Protein AF-A0A7V6U9U9-F1 (afdb_monomer_lite)

Secondary structure (DSSP, 8-state):
--HHIIIIIHHHHHHHHSSS------GGGGG-TTS-GGG-SEEEESS-SS--HHHHHHHHHHHHTT-EEEEESSTT-B-SSSB-HHHHHHHHSS-EEE-SS---EEEEE-SBTTB-SSS-EEEEESS--SS-EEE-GGG-SEEEEEETTT--EEEEEEE-TTSSSEEEEESSSPPPHHHHHHHHHHTTPPPS-SSSS-EEE-SSEEEEEESS-EEEEEE-SS-EEEEETTT--EEEEBTTEEEEEE-TTEEEEEEEE--

Sequence (259 aa):
MKLLESIVISQIEELNRMGLPWDCYVSTDITYEEMPHDQYKLYIFLNLFKPDEKMLNKISELKAHGKSMLFVYAPGIITNTGFSIEAMNELTGIKLEELEEMGETHLIVKQGEYNRSGKDLCFGMHQILTPMFSAEEEDCSVVVGRYKKSGKAGLVVKERKNKNGFDAWSAVGSIPGAVLKELARKAGAFVYSETDEPIYANRSMIGYFSHTGGKRVLKVPYEGKLMELYTKKEYLIENGRVNLEFKPDEMKLFVIIGG

pLDDT: mean 94.09, std 6.45, range [55.41, 98.88]

Radius of gyration: 19.43 Å; chains: 1; bounding box: 45×39×56 Å

Structure (mmCIF, N/CA/C/O backbone):
data_AF-A0A7V6U9U9-F1
#
_entry.id   AF-A0A7V6U9U9-F1
#
loop_
_atom_site.group_PDB
_atom_site.id
_atom_site.type_symbol
_atom_site.label_atom_id
_atom_site.label_alt_id
_atom_site.label_comp_id
_atom_site.label_asym_id
_atom_site.label_entity_id
_atom_site.label_seq_id
_atom_site.pdbx_PDB_ins_code
_atom_site.Cartn_x
_atom_site.Cartn_y
_atom_site.Cartn_z
_atom_site.occupancy
_atom_site.B_iso_or_equiv
_atom_site.auth_seq_id
_atom_site.auth_comp_id
_atom_site.auth_asym_id
_atom_site.auth_atom_id
_atom_site.pdbx_PDB_model_num
ATOM 1 N N . MET A 1 1 ? -9.241 20.280 3.573 1.00 55.41 1 MET A N 1
ATOM 2 C CA . MET A 1 1 ? -9.424 18.983 2.900 1.00 55.41 1 MET A CA 1
ATOM 3 C C . MET A 1 1 ? -10.427 18.174 3.701 1.00 55.41 1 MET A C 1
ATOM 5 O O . MET A 1 1 ? -10.220 18.021 4.901 1.00 55.41 1 MET A O 1
ATOM 9 N N . LYS A 1 2 ? -11.536 17.750 3.084 1.00 76.25 2 LYS A N 1
ATOM 10 C CA . LYS A 1 2 ? -12.571 16.924 3.745 1.00 76.25 2 LYS A CA 1
ATOM 11 C C . LYS A 1 2 ? -12.060 15.482 3.926 1.00 76.25 2 LYS A C 1
ATOM 13 O O . LYS A 1 2 ? -11.165 15.063 3.202 1.00 76.25 2 LYS A O 1
ATOM 18 N N . LEU A 1 3 ? -12.635 14.701 4.847 1.00 77.19 3 LEU A N 1
ATOM 19 C CA . LEU A 1 3 ? -12.195 13.320 5.132 1.00 77.19 3 LEU A CA 1
ATOM 20 C C . LEU A 1 3 ? -12.108 12.441 3.870 1.00 77.19 3 LEU A C 1
ATOM 22 O O . LEU A 1 3 ? -11.060 11.863 3.602 1.00 77.19 3 LEU A O 1
ATOM 26 N N . LEU A 1 4 ? -13.175 12.404 3.062 1.00 80.25 4 LEU A N 1
ATOM 27 C CA . LEU A 1 4 ? -13.219 11.628 1.813 1.00 80.25 4 LEU A CA 1
ATOM 28 C C . LEU A 1 4 ? -12.127 12.050 0.817 1.00 80.25 4 LEU A C 1
ATOM 30 O O . LEU A 1 4 ? -11.519 11.211 0.160 1.00 80.25 4 LEU A O 1
ATOM 34 N N . GLU A 1 5 ? -11.871 13.353 0.724 1.00 80.12 5 GLU A N 1
ATOM 35 C CA . GLU A 1 5 ? -10.835 13.911 -0.144 1.00 80.12 5 GLU A CA 1
ATOM 36 C C . GLU A 1 5 ? -9.449 13.409 0.284 1.00 80.12 5 GLU A C 1
ATOM 38 O O . GLU A 1 5 ? -8.680 12.962 -0.556 1.00 80.12 5 GLU A O 1
ATOM 43 N N . SER A 1 6 ? -9.175 13.358 1.590 1.00 77.00 6 SER A N 1
ATOM 44 C CA . SER A 1 6 ? -7.891 12.886 2.118 1.00 77.00 6 SER A CA 1
ATOM 45 C C . SER A 1 6 ? -7.679 11.379 1.970 1.00 77.00 6 SER A C 1
ATOM 47 O O . SER A 1 6 ? -6.593 10.938 1.597 1.00 77.00 6 SER A O 1
ATOM 49 N N . ILE A 1 7 ? -8.680 10.568 2.322 1.00 82.44 7 ILE A N 1
ATOM 50 C CA . ILE A 1 7 ? -8.497 9.109 2.410 1.00 82.44 7 ILE A CA 1
ATOM 51 C C . ILE A 1 7 ? -8.745 8.400 1.080 1.00 82.44 7 ILE A C 1
ATOM 53 O O . ILE A 1 7 ? -8.180 7.335 0.874 1.00 82.44 7 ILE A O 1
ATOM 57 N N . VAL A 1 8 ? -9.550 8.977 0.176 1.00 84.75 8 VAL A N 1
ATOM 58 C CA . VAL A 1 8 ? -9.825 8.393 -1.148 1.00 84.75 8 VAL A CA 1
ATOM 59 C C . VAL A 1 8 ? -9.130 9.173 -2.257 1.00 84.75 8 VAL A C 1
ATOM 61 O O . VAL A 1 8 ? -8.329 8.597 -2.981 1.00 84.75 8 VAL A O 1
ATOM 64 N N . ILE A 1 9 ? -9.401 10.475 -2.402 1.00 86.62 9 ILE A N 1
ATOM 65 C CA . ILE A 1 9 ? -8.962 11.231 -3.592 1.00 86.62 9 ILE A CA 1
ATOM 66 C C . ILE A 1 9 ? -7.443 11.424 -3.595 1.00 86.62 9 ILE A C 1
ATOM 68 O O . ILE A 1 9 ? -6.770 11.028 -4.542 1.00 86.62 9 ILE A O 1
ATOM 72 N N . SER A 1 10 ? -6.885 11.981 -2.522 1.00 89.19 10 SER A N 1
ATOM 73 C CA . SER A 1 10 ? -5.441 12.204 -2.395 1.00 89.19 10 SER A CA 1
ATOM 74 C C . SER A 1 10 ? -4.646 10.896 -2.312 1.00 89.19 10 SER A C 1
ATOM 76 O O . SER A 1 10 ? -3.480 10.857 -2.695 1.00 89.19 10 SER A O 1
ATOM 78 N N . GLN A 1 11 ? -5.286 9.800 -1.895 1.00 94.44 11 GLN A N 1
ATOM 79 C CA . GLN A 1 11 ? -4.654 8.485 -1.828 1.00 94.44 11 GLN A CA 1
ATOM 80 C C . GLN A 1 11 ? -4.321 7.903 -3.208 1.00 94.44 11 GLN A C 1
ATOM 82 O O . GLN A 1 11 ? -3.362 7.138 -3.319 1.00 94.44 11 GLN A O 1
ATOM 87 N N . ILE A 1 12 ? -5.067 8.279 -4.254 1.00 93.56 12 ILE A N 1
ATOM 88 C CA . ILE A 1 12 ? -4.839 7.812 -5.632 1.00 93.56 12 ILE A CA 1
ATOM 89 C C . ILE A 1 12 ? -3.440 8.198 -6.123 1.00 93.56 12 ILE A C 1
ATOM 91 O O . ILE A 1 12 ? -2.779 7.389 -6.770 1.00 93.56 12 ILE A O 1
ATOM 95 N N . GLU A 1 13 ? -2.959 9.398 -5.790 1.00 93.31 13 GLU A N 1
ATOM 96 C CA . GLU A 1 13 ? -1.619 9.842 -6.195 1.00 93.31 13 GLU A CA 1
ATOM 97 C C . GLU A 1 13 ? -0.528 8.937 -5.607 1.00 93.31 13 GLU A C 1
ATOM 99 O O . GLU A 1 13 ? 0.380 8.496 -6.312 1.00 93.31 13 GLU A O 1
ATOM 104 N N . GLU A 1 14 ? -0.652 8.584 -4.328 1.00 95.62 14 GLU A N 1
ATOM 105 C CA . GLU A 1 14 ? 0.305 7.706 -3.650 1.00 95.62 14 GLU A CA 1
ATOM 106 C C . GLU A 1 14 ? 0.224 6.256 -4.156 1.00 95.62 14 GLU A C 1
ATOM 108 O O . GLU A 1 14 ? 1.252 5.591 -4.303 1.00 95.62 14 GLU A O 1
ATOM 113 N N . LEU A 1 15 ? -0.978 5.776 -4.500 1.00 95.94 15 LEU A N 1
ATOM 114 C CA . LEU A 1 15 ? -1.174 4.474 -5.151 1.00 95.94 15 LEU A CA 1
ATOM 115 C C . LEU A 1 15 ? -0.541 4.432 -6.551 1.00 95.94 15 LEU A C 1
ATOM 117 O O . LEU A 1 15 ? 0.038 3.422 -6.940 1.00 95.94 15 LEU A O 1
ATOM 121 N N . ASN A 1 16 ? -0.571 5.531 -7.303 1.00 95.00 16 ASN A N 1
ATOM 122 C CA . ASN A 1 16 ? 0.104 5.599 -8.601 1.00 95.00 16 ASN A CA 1
ATOM 123 C C . ASN A 1 16 ? 1.635 5.600 -8.471 1.00 95.00 16 ASN A C 1
ATOM 125 O O . ASN A 1 16 ? 2.329 5.173 -9.392 1.00 95.00 16 ASN A O 1
ATOM 129 N N . ARG A 1 17 ? 2.168 6.044 -7.327 1.00 94.31 17 ARG A N 1
ATOM 130 C CA . ARG A 1 17 ? 3.608 6.206 -7.067 1.00 94.31 17 ARG A CA 1
ATOM 131 C C . ARG A 1 17 ? 4.247 5.083 -6.254 1.00 94.31 17 ARG A C 1
ATOM 133 O O . ARG A 1 17 ? 5.456 5.115 -6.034 1.00 94.31 17 ARG A O 1
ATOM 140 N N . MET A 1 18 ? 3.493 4.073 -5.821 1.00 95.81 18 MET A N 1
ATOM 141 C CA . MET A 1 18 ? 4.065 2.955 -5.054 1.00 95.81 18 MET A CA 1
ATOM 142 C C . MET A 1 18 ? 4.915 1.988 -5.898 1.00 95.81 18 MET A C 1
ATOM 144 O O . MET A 1 18 ? 5.525 1.077 -5.346 1.00 95.81 18 MET A O 1
ATOM 148 N N . GLY A 1 19 ? 5.018 2.177 -7.218 1.00 95.56 19 GLY A N 1
ATOM 149 C CA . GLY A 1 19 ? 5.930 1.392 -8.061 1.00 95.56 19 GLY A CA 1
ATOM 150 C C . GLY A 1 19 ? 5.421 -0.010 -8.428 1.00 95.56 19 GLY A C 1
ATOM 151 O O . GLY A 1 19 ? 6.209 -0.857 -8.860 1.00 95.56 19 GLY A O 1
ATOM 152 N N . LEU A 1 20 ? 4.122 -0.272 -8.258 1.00 95.31 20 LEU A N 1
ATOM 153 C CA . LEU A 1 20 ? 3.437 -1.510 -8.644 1.00 95.31 20 LEU A CA 1
ATOM 154 C C . LEU A 1 20 ? 2.018 -1.191 -9.157 1.00 95.31 20 LEU A C 1
ATOM 156 O O . LEU A 1 20 ? 1.451 -0.176 -8.749 1.00 95.31 20 LEU A O 1
ATOM 160 N N . PRO A 1 21 ? 1.432 -2.039 -10.021 1.00 94.38 21 PRO A N 1
ATOM 161 C CA . PRO A 1 21 ? 0.055 -1.868 -10.473 1.00 94.38 21 PRO A CA 1
ATOM 162 C C . PRO A 1 21 ? -0.952 -2.153 -9.352 1.00 94.38 21 PRO A C 1
ATOM 164 O O . PRO A 1 21 ? -0.688 -2.940 -8.440 1.00 94.38 21 PRO A O 1
ATOM 167 N N . TRP A 1 22 ? -2.121 -1.531 -9.454 1.00 95.44 22 TRP A N 1
ATOM 168 C CA . TRP A 1 22 ? -3.258 -1.717 -8.559 1.00 95.44 22 TRP A CA 1
ATOM 169 C C . TRP A 1 22 ? -4.561 -1.571 -9.345 1.00 95.44 22 TRP A C 1
ATOM 171 O O . TRP A 1 22 ? -4.589 -0.904 -10.379 1.00 95.44 22 TRP A O 1
ATOM 181 N N . ASP A 1 23 ? -5.629 -2.165 -8.819 1.00 95.19 23 ASP A N 1
ATOM 182 C CA . ASP A 1 23 ? -6.979 -2.052 -9.362 1.00 95.19 23 ASP A CA 1
ATOM 183 C C . ASP A 1 23 ? -7.904 -1.395 -8.336 1.00 95.19 23 ASP A C 1
ATOM 185 O O . ASP A 1 23 ? -7.718 -1.535 -7.123 1.00 95.19 23 ASP A O 1
ATOM 189 N N . CYS A 1 24 ? -8.913 -0.680 -8.829 1.00 94.50 24 CYS A N 1
ATOM 190 C CA . CYS A 1 24 ? -9.915 -0.014 -8.007 1.00 94.50 24 CYS A CA 1
ATOM 191 C C . CYS A 1 24 ? -11.259 -0.725 -8.150 1.00 94.50 24 CYS A C 1
ATOM 193 O O . CYS A 1 24 ? -11.767 -0.862 -9.262 1.00 94.50 24 CYS A O 1
ATOM 195 N N . TYR A 1 25 ? -11.844 -1.109 -7.021 1.00 94.69 25 TYR A N 1
ATOM 196 C CA . TYR A 1 25 ? -13.162 -1.728 -6.938 1.00 94.69 25 TYR A CA 1
ATOM 197 C C . TYR A 1 25 ? -14.027 -0.963 -5.945 1.00 94.69 25 TYR A C 1
ATOM 199 O O . TYR A 1 25 ? -13.508 -0.373 -4.990 1.00 94.69 25 TYR A O 1
ATOM 207 N N . VAL A 1 26 ? -15.347 -0.998 -6.130 1.00 92.88 26 VAL A N 1
ATOM 208 C CA . VAL A 1 26 ? -16.239 -0.586 -5.042 1.00 92.88 26 VAL A CA 1
ATOM 209 C C . VAL A 1 26 ? -16.265 -1.689 -3.987 1.00 92.88 26 VAL A C 1
ATOM 211 O O . VAL A 1 26 ? -16.085 -2.865 -4.295 1.00 92.88 26 VAL A O 1
ATOM 214 N N . SER A 1 27 ? -16.475 -1.337 -2.717 1.00 91.19 27 SER A N 1
ATOM 215 C CA . SER A 1 27 ? -16.307 -2.294 -1.614 1.00 91.19 27 SER A CA 1
ATOM 216 C C . SER A 1 27 ? -17.196 -3.536 -1.726 1.00 91.19 27 SER A C 1
ATOM 218 O O . SER A 1 27 ? -16.802 -4.597 -1.258 1.00 91.19 27 SER A O 1
ATOM 220 N N . THR A 1 28 ? -18.372 -3.427 -2.354 1.00 93.38 28 THR A N 1
ATOM 221 C CA . THR A 1 28 ? -19.297 -4.553 -2.564 1.00 93.38 28 THR A CA 1
ATOM 222 C C . THR A 1 28 ? -18.769 -5.588 -3.553 1.00 93.38 28 THR A C 1
ATOM 224 O O . THR A 1 28 ? -19.117 -6.762 -3.425 1.00 93.38 28 THR A O 1
ATOM 227 N N . ASP A 1 29 ? -17.900 -5.194 -4.491 1.00 95.75 29 ASP A N 1
ATOM 228 C CA . ASP A 1 29 ? -17.372 -6.097 -5.523 1.00 95.75 29 ASP A CA 1
ATOM 229 C C . ASP A 1 29 ? -16.530 -7.224 -4.925 1.00 95.75 29 ASP A C 1
ATOM 231 O O . ASP A 1 29 ? -16.435 -8.296 -5.516 1.00 95.75 29 ASP A O 1
ATOM 235 N N . ILE A 1 30 ? -15.985 -7.023 -3.717 1.00 96.38 30 ILE A N 1
ATOM 236 C CA . ILE A 1 30 ? -15.233 -8.058 -3.001 1.00 96.38 30 ILE A CA 1
ATOM 237 C C . ILE A 1 30 ? -16.056 -9.329 -2.782 1.00 96.38 30 ILE A C 1
ATOM 239 O O . ILE A 1 30 ? -15.479 -10.389 -2.584 1.00 96.38 30 ILE A O 1
ATOM 243 N N . THR A 1 31 ? -17.387 -9.222 -2.788 1.00 96.75 31 THR A N 1
ATOM 244 C CA . THR A 1 31 ? -18.303 -10.340 -2.535 1.00 96.75 31 THR A CA 1
ATOM 245 C C . THR A 1 31 ? -18.682 -11.125 -3.789 1.00 96.75 31 THR A C 1
ATOM 247 O O . THR A 1 31 ? -19.312 -12.172 -3.656 1.00 96.75 31 THR A O 1
ATOM 250 N N . TYR A 1 32 ? -18.313 -10.655 -4.985 1.00 95.25 32 TYR A N 1
ATOM 251 C CA . TYR A 1 32 ? -18.603 -11.359 -6.232 1.00 95.25 32 TYR A CA 1
ATOM 252 C C . TYR A 1 32 ? -17.600 -12.483 -6.478 1.00 95.25 32 TYR A C 1
ATOM 254 O O . TYR A 1 32 ? -16.390 -12.284 -6.383 1.00 95.25 32 TYR A O 1
ATOM 262 N N . GLU A 1 33 ? -18.104 -13.666 -6.827 1.00 91.00 33 GLU A N 1
ATOM 263 C CA . GLU A 1 33 ? -17.276 -14.852 -7.075 1.00 91.00 33 GLU A CA 1
ATOM 264 C C . GLU A 1 33 ? -16.370 -14.679 -8.304 1.00 91.00 33 GLU A C 1
ATOM 266 O O . GLU A 1 33 ? -15.292 -15.265 -8.372 1.00 91.00 33 GLU A O 1
ATOM 271 N N . GLU A 1 34 ? -16.775 -13.837 -9.257 1.00 93.56 34 GLU A N 1
ATOM 272 C CA . GLU A 1 34 ? -16.027 -13.525 -10.473 1.00 93.56 34 GLU A CA 1
ATOM 273 C C . GLU A 1 34 ? -14.853 -12.564 -10.241 1.00 93.56 34 GLU A C 1
ATOM 275 O O . GLU A 1 34 ? -14.014 -12.396 -11.134 1.00 93.56 34 GLU A O 1
ATOM 280 N N . MET A 1 35 ? -14.764 -11.919 -9.069 1.00 95.56 35 MET A N 1
ATOM 281 C CA . MET A 1 35 ? -13.605 -11.095 -8.739 1.00 95.56 35 MET A CA 1
ATOM 282 C C . MET A 1 35 ? -12.354 -11.991 -8.688 1.00 95.56 35 MET A C 1
ATOM 284 O O . MET A 1 35 ? -12.353 -13.008 -7.989 1.00 95.56 35 MET A O 1
ATOM 288 N N . PRO A 1 36 ? -11.249 -11.637 -9.374 1.00 95.19 36 PRO A N 1
ATOM 289 C CA . PRO A 1 36 ? -10.075 -12.501 -9.472 1.00 95.19 36 PRO A CA 1
ATOM 290 C C . PRO A 1 36 ? -9.214 -12.447 -8.195 1.00 95.19 36 PRO A C 1
ATOM 292 O O . PRO A 1 36 ? -8.055 -12.034 -8.219 1.00 95.19 36 PRO A O 1
ATOM 295 N N . HIS A 1 37 ? -9.768 -12.882 -7.060 1.00 95.62 37 HIS A N 1
ATOM 296 C CA . HIS A 1 37 ? -9.160 -12.806 -5.726 1.00 95.62 37 HIS A CA 1
ATOM 297 C C . HIS A 1 37 ? -7.746 -13.389 -5.638 1.00 95.62 37 HIS A C 1
ATOM 299 O O . HIS A 1 37 ? -6.927 -12.927 -4.835 1.00 95.62 37 HIS A O 1
ATOM 305 N N . ASP A 1 38 ? -7.446 -14.392 -6.461 1.00 94.38 38 ASP A N 1
ATOM 306 C CA . ASP A 1 38 ? -6.143 -15.050 -6.510 1.00 94.38 38 ASP A CA 1
ATOM 307 C C . ASP A 1 38 ? -5.024 -14.148 -7.034 1.00 94.38 38 ASP A C 1
ATOM 309 O O . ASP A 1 38 ? -3.874 -14.313 -6.623 1.00 94.38 38 ASP A O 1
ATOM 313 N N . GLN A 1 39 ? -5.353 -13.142 -7.849 1.00 93.81 39 GLN A N 1
ATOM 314 C CA . GLN A 1 39 ? -4.381 -12.184 -8.381 1.00 93.81 39 GLN A CA 1
ATOM 315 C C . GLN A 1 39 ? -3.944 -11.151 -7.334 1.00 93.81 39 GLN A C 1
ATOM 317 O O . GLN A 1 39 ? -2.827 -10.633 -7.396 1.00 93.81 39 GLN A O 1
ATOM 322 N N . TYR A 1 40 ? -4.788 -10.882 -6.334 1.00 96.62 40 TYR A N 1
ATOM 323 C CA . TYR A 1 40 ? -4.517 -9.884 -5.305 1.00 96.62 40 TYR A CA 1
ATOM 324 C C . TYR A 1 40 ? -3.809 -10.489 -4.098 1.00 96.62 40 TYR A C 1
ATOM 326 O O . TYR A 1 40 ? -4.130 -11.587 -3.637 1.00 96.62 40 TYR A O 1
ATOM 334 N N . LYS A 1 41 ? -2.842 -9.742 -3.561 1.00 97.12 41 LYS A N 1
ATOM 335 C CA . LYS A 1 41 ? -2.063 -10.124 -2.371 1.00 97.12 41 LYS A CA 1
ATOM 336 C C . LYS A 1 41 ? -2.284 -9.190 -1.182 1.00 97.12 41 LYS A C 1
ATOM 338 O O . LYS A 1 41 ? -2.203 -9.635 -0.040 1.00 97.12 41 LYS A O 1
ATOM 343 N N . LEU A 1 42 ? -2.598 -7.925 -1.458 1.00 98.38 42 LEU A N 1
ATOM 344 C CA . LEU A 1 42 ? -2.920 -6.894 -0.479 1.00 98.38 42 LEU A CA 1
ATOM 345 C C . LEU A 1 42 ? -4.244 -6.234 -0.869 1.00 98.38 42 LEU A C 1
ATOM 347 O O . LEU A 1 42 ? -4.382 -5.778 -2.001 1.00 98.38 42 LEU A O 1
ATOM 351 N N . TYR A 1 43 ? -5.180 -6.166 0.072 1.00 98.44 43 TYR A N 1
ATOM 352 C CA . TYR A 1 43 ? -6.434 -5.426 -0.060 1.00 98.44 43 TYR A CA 1
ATOM 353 C C . TYR A 1 43 ? -6.349 -4.151 0.780 1.00 98.44 43 TYR A C 1
ATOM 355 O O . TYR A 1 43 ? -5.947 -4.207 1.943 1.00 98.44 43 TYR A O 1
ATOM 363 N N . ILE A 1 44 ? -6.717 -3.007 0.198 1.00 98.38 44 ILE A N 1
ATOM 364 C CA . ILE A 1 44 ? -6.643 -1.696 0.851 1.00 98.38 44 ILE A CA 1
ATOM 365 C C . ILE A 1 44 ? -8.052 -1.111 0.967 1.00 98.38 44 ILE A C 1
ATOM 367 O O . ILE A 1 44 ? -8.699 -0.822 -0.035 1.00 98.38 44 ILE A O 1
ATOM 371 N N . PHE A 1 45 ? -8.518 -0.909 2.197 1.00 97.88 45 PHE A N 1
ATOM 372 C CA . PHE A 1 45 ? -9.847 -0.392 2.507 1.00 97.88 45 PHE A CA 1
ATOM 373 C C . PHE A 1 45 ? -9.753 1.055 2.988 1.00 97.88 45 PHE A C 1
ATOM 375 O O . PHE A 1 45 ? -9.458 1.314 4.155 1.00 97.88 45 PHE A O 1
ATOM 382 N N . LEU A 1 46 ? -10.012 1.999 2.082 1.00 94.94 46 LEU A N 1
ATOM 383 C CA . LEU A 1 46 ? -9.828 3.431 2.341 1.00 94.94 46 LEU A CA 1
ATOM 384 C C . LEU A 1 46 ? -10.915 4.046 3.229 1.00 94.94 46 LEU A C 1
ATOM 386 O O . LEU A 1 46 ? -10.645 4.996 3.957 1.00 94.94 46 LEU A O 1
ATOM 390 N N . ASN A 1 47 ? -12.146 3.535 3.156 1.00 92.06 47 ASN A N 1
ATOM 391 C CA . ASN A 1 47 ? -13.315 4.116 3.825 1.00 92.06 47 ASN A CA 1
ATOM 392 C C . ASN A 1 47 ? -14.415 3.079 4.136 1.00 92.06 47 ASN A C 1
ATOM 394 O O . ASN A 1 47 ? -15.605 3.368 4.003 1.00 92.06 47 ASN A O 1
ATOM 398 N N . LEU A 1 48 ? -14.039 1.862 4.548 1.00 96.44 48 LEU A N 1
ATOM 399 C CA . LEU A 1 48 ? -14.981 0.770 4.843 1.00 96.44 48 LEU A CA 1
ATOM 400 C C . LEU A 1 48 ? -15.707 0.978 6.189 1.00 96.44 48 LEU A C 1
ATOM 402 O O . LEU A 1 48 ? -15.561 0.181 7.105 1.00 96.44 48 LEU A O 1
ATOM 406 N N . PHE A 1 49 ? -16.464 2.065 6.351 1.00 96.44 49 PHE A N 1
ATOM 407 C CA . PHE A 1 49 ? -17.044 2.457 7.647 1.00 96.44 49 PHE A CA 1
ATOM 408 C C . PHE A 1 49 ? -18.229 1.595 8.097 1.00 96.44 49 PHE A C 1
ATOM 410 O O . PHE A 1 49 ? -18.412 1.398 9.295 1.00 96.44 49 PHE A O 1
ATOM 417 N N . LYS A 1 50 ? -19.031 1.093 7.150 1.00 97.31 50 LYS A N 1
ATOM 418 C CA . LYS A 1 50 ? -20.233 0.282 7.407 1.00 97.31 50 LYS A CA 1
ATOM 419 C C . LYS A 1 50 ? -20.279 -0.943 6.479 1.00 97.31 50 LYS A C 1
ATOM 421 O O . LYS A 1 50 ? -21.082 -0.960 5.545 1.00 97.31 50 LYS A O 1
ATOM 426 N N . PRO A 1 51 ? -19.384 -1.929 6.652 1.00 97.19 51 PRO A N 1
ATOM 427 C CA . PRO A 1 51 ? -19.505 -3.195 5.947 1.00 97.19 51 PRO A CA 1
ATOM 428 C C . PRO A 1 51 ? -20.781 -3.921 6.390 1.00 97.19 51 PRO A C 1
ATOM 430 O O . PRO A 1 51 ? -21.216 -3.815 7.535 1.00 97.19 51 PRO A O 1
ATOM 433 N N . ASP A 1 52 ? -21.375 -4.662 5.466 1.00 96.00 52 ASP A N 1
ATOM 434 C CA . ASP A 1 52 ? -22.449 -5.601 5.740 1.00 96.00 52 ASP A CA 1
ATOM 435 C C . ASP A 1 52 ? -21.867 -6.981 6.073 1.00 96.00 52 ASP A C 1
ATOM 437 O O . ASP A 1 52 ? -20.663 -7.229 5.968 1.00 96.00 52 ASP A O 1
ATOM 441 N N . GLU A 1 53 ? -22.739 -7.900 6.472 1.00 96.50 53 GLU A N 1
ATOM 442 C CA . GLU A 1 53 ? -22.349 -9.251 6.871 1.00 96.50 53 GLU A CA 1
ATOM 443 C C . GLU A 1 53 ? -21.625 -10.018 5.751 1.00 96.50 53 GLU A C 1
ATOM 445 O O . GLU A 1 53 ? -20.678 -10.759 6.014 1.00 96.50 53 GLU A O 1
ATOM 450 N N . LYS A 1 54 ? -22.009 -9.804 4.484 1.00 97.62 54 LYS A N 1
ATOM 451 C CA . LYS A 1 54 ? -21.364 -10.460 3.338 1.00 97.62 54 LYS A CA 1
ATOM 452 C C . LYS A 1 54 ? -19.924 -9.988 3.169 1.00 97.62 54 LYS A C 1
ATOM 454 O O . LYS A 1 54 ? -19.032 -10.819 3.000 1.00 97.62 54 LYS A O 1
ATOM 459 N N . MET A 1 55 ? -19.685 -8.680 3.257 1.00 97.88 55 MET A N 1
ATOM 460 C CA . MET A 1 55 ? -18.337 -8.114 3.216 1.00 97.88 55 MET A CA 1
ATOM 461 C C . MET A 1 55 ? -17.489 -8.607 4.393 1.00 97.88 55 MET A C 1
ATOM 463 O O . MET A 1 55 ? -16.348 -9.015 4.182 1.00 97.88 55 MET A O 1
ATOM 467 N N . LEU A 1 56 ? -18.037 -8.629 5.613 1.00 97.94 56 LEU A N 1
ATOM 468 C CA . LEU A 1 56 ? -17.329 -9.131 6.798 1.00 97.94 56 LEU A CA 1
ATOM 469 C C . LEU A 1 56 ? -16.910 -10.601 6.631 1.00 97.94 56 LEU A C 1
ATOM 471 O O . LEU A 1 56 ? -15.740 -10.942 6.832 1.00 97.94 56 LEU A O 1
ATOM 475 N N . ASN A 1 57 ? -17.837 -11.456 6.188 1.00 97.94 57 ASN A N 1
ATOM 476 C CA . ASN A 1 57 ? -17.573 -12.873 5.939 1.00 97.94 57 ASN A CA 1
ATOM 477 C C . ASN A 1 57 ? -16.501 -13.068 4.863 1.00 97.94 57 ASN A C 1
ATOM 479 O O . ASN A 1 57 ? -15.566 -13.848 5.052 1.00 97.94 57 ASN A O 1
ATOM 483 N N . LYS A 1 58 ? -16.581 -12.309 3.766 1.00 98.12 58 LYS A N 1
ATOM 484 C CA . LYS A 1 58 ? -15.611 -12.412 2.676 1.00 98.12 58 LYS A CA 1
ATOM 485 C C . LYS A 1 58 ? -14.220 -11.922 3.069 1.00 98.12 58 LYS A C 1
ATOM 487 O O . LYS A 1 58 ? -13.223 -12.546 2.715 1.00 98.12 58 LYS A O 1
ATOM 492 N N . ILE A 1 59 ? -14.124 -10.849 3.853 1.00 97.81 59 ILE A N 1
ATOM 493 C CA . ILE A 1 59 ? -12.844 -10.389 4.410 1.00 97.81 59 ILE A CA 1
ATOM 494 C C . ILE A 1 59 ? -12.251 -11.473 5.317 1.00 97.81 59 ILE A C 1
ATOM 496 O O . ILE A 1 59 ? -11.068 -11.785 5.190 1.00 97.81 59 ILE A O 1
ATOM 500 N N . SER A 1 60 ? -13.058 -12.091 6.184 1.00 97.00 60 SER A N 1
ATOM 501 C CA . SER A 1 60 ? -12.618 -13.197 7.046 1.00 97.00 60 SER A CA 1
ATOM 502 C C . SER A 1 60 ? -12.086 -14.393 6.240 1.00 97.00 60 SER A C 1
ATOM 504 O O . SER A 1 60 ? -11.005 -14.911 6.540 1.00 97.00 60 SER A O 1
ATOM 506 N N . GLU A 1 61 ? -12.783 -14.776 5.167 1.00 96.62 61 GLU A N 1
ATOM 507 C CA . GLU A 1 61 ? -12.357 -15.815 4.220 1.00 96.62 61 GLU A CA 1
ATOM 508 C C . GLU A 1 61 ? -11.010 -15.466 3.565 1.00 96.62 61 GLU A C 1
ATOM 510 O O . GLU A 1 61 ? -10.066 -16.255 3.608 1.00 96.62 61 GLU A O 1
ATOM 515 N N . LEU A 1 62 ? -10.862 -14.251 3.029 1.00 96.88 62 LEU A N 1
ATOM 516 C CA . LEU A 1 62 ? -9.617 -13.803 2.398 1.00 96.88 62 LEU A CA 1
ATOM 517 C C . LEU A 1 62 ? -8.447 -13.776 3.392 1.00 96.88 62 LEU A C 1
ATOM 519 O O . LEU A 1 62 ? -7.340 -14.211 3.058 1.00 96.88 62 LEU A O 1
ATOM 523 N N . LYS A 1 63 ? -8.681 -13.336 4.637 1.00 96.94 63 LYS A N 1
ATOM 524 C CA . LYS A 1 63 ? -7.683 -13.434 5.715 1.00 96.94 63 LYS A CA 1
ATOM 525 C C . LYS A 1 63 ? -7.316 -14.894 5.999 1.00 96.94 63 LYS A C 1
ATOM 527 O O . LYS A 1 63 ? -6.148 -15.188 6.245 1.00 96.94 63 LYS A O 1
ATOM 532 N N . ALA A 1 64 ? -8.284 -15.815 5.972 1.00 95.06 64 ALA A N 1
ATOM 533 C CA . ALA A 1 64 ? -8.050 -17.252 6.139 1.00 95.06 64 ALA A CA 1
ATOM 534 C C . ALA A 1 64 ? -7.211 -17.855 5.001 1.00 95.06 64 ALA A C 1
ATOM 536 O O . ALA A 1 64 ? -6.327 -18.661 5.279 1.00 95.06 64 ALA A O 1
ATOM 537 N N . HIS A 1 65 ? -7.395 -17.385 3.765 1.00 94.62 65 HIS A N 1
ATOM 538 C CA . HIS A 1 65 ? -6.558 -17.722 2.604 1.00 94.62 65 HIS A CA 1
ATOM 539 C C . HIS A 1 65 ? -5.211 -16.981 2.564 1.00 94.62 65 HIS A C 1
ATOM 541 O O . HIS A 1 65 ? -4.467 -17.059 1.587 1.00 94.62 65 HIS A O 1
ATOM 547 N N . GLY A 1 66 ? -4.873 -16.259 3.631 1.00 96.00 66 GLY A N 1
ATOM 548 C CA . GLY A 1 66 ? -3.572 -15.636 3.814 1.00 96.00 66 GLY A CA 1
ATOM 549 C C . GLY A 1 66 ? -3.357 -14.326 3.057 1.00 96.00 66 GLY A C 1
ATOM 550 O O . GLY A 1 66 ? -2.218 -13.882 2.924 1.00 96.00 66 GLY A O 1
ATOM 551 N N . LYS A 1 67 ? -4.429 -13.688 2.571 1.00 97.38 67 LYS A N 1
ATOM 552 C CA . LYS A 1 67 ? -4.367 -12.373 1.917 1.00 97.38 67 LYS A CA 1
ATOM 553 C C . LYS A 1 67 ? -4.131 -11.270 2.943 1.00 97.38 67 LYS A C 1
ATOM 555 O O . LYS A 1 67 ? -4.773 -11.265 3.994 1.00 97.38 67 LYS A O 1
ATOM 560 N N . SER A 1 68 ? -3.235 -10.330 2.660 1.00 98.56 68 SER A N 1
ATOM 561 C CA . SER A 1 68 ? -2.956 -9.222 3.578 1.00 98.56 68 SER A CA 1
ATOM 562 C C . SER A 1 68 ? -3.991 -8.107 3.460 1.00 98.56 68 SER A C 1
ATOM 564 O O . SER A 1 68 ? -4.519 -7.858 2.375 1.00 98.56 68 SER A O 1
ATOM 566 N N . MET A 1 69 ? -4.241 -7.414 4.569 1.00 98.62 69 MET A N 1
ATOM 567 C CA . MET A 1 69 ? -5.207 -6.318 4.647 1.00 98.62 69 MET A CA 1
ATOM 568 C C . MET A 1 69 ? -4.534 -5.029 5.115 1.00 98.62 69 MET A C 1
ATOM 570 O O . MET A 1 69 ? -3.672 -5.062 5.990 1.00 98.62 69 MET A O 1
ATOM 574 N N . LEU A 1 70 ? -4.965 -3.897 4.569 1.00 98.81 70 LEU A N 1
ATOM 575 C CA . LEU A 1 70 ? -4.676 -2.560 5.076 1.00 98.81 70 LEU A CA 1
ATOM 576 C C . LEU A 1 70 ? -5.993 -1.802 5.220 1.00 98.81 70 LEU A C 1
ATOM 578 O O . LEU A 1 70 ? -6.691 -1.578 4.234 1.00 98.81 70 LEU A O 1
ATOM 582 N N . PHE A 1 71 ? -6.318 -1.383 6.436 1.00 98.69 71 PHE A N 1
ATOM 583 C CA . PHE A 1 71 ? -7.494 -0.564 6.705 1.00 98.69 71 PHE A CA 1
ATOM 584 C C . PHE A 1 71 ? -7.103 0.872 7.038 1.00 98.69 71 PHE A C 1
ATOM 586 O O . PHE A 1 71 ? -6.114 1.105 7.734 1.00 98.69 71 PHE A O 1
ATOM 593 N N . VAL A 1 72 ? -7.900 1.831 6.570 1.00 97.56 72 VAL A N 1
ATOM 594 C CA . VAL A 1 72 ? -7.677 3.256 6.825 1.00 97.56 72 VAL A CA 1
ATOM 595 C C . VAL A 1 72 ? -8.798 3.825 7.691 1.00 97.56 72 VAL A C 1
ATOM 597 O O . VAL A 1 72 ? -9.985 3.632 7.431 1.00 97.56 72 VAL A O 1
ATOM 600 N N . TYR A 1 73 ? -8.388 4.562 8.715 1.00 95.81 73 TYR A N 1
ATOM 601 C CA . TYR A 1 73 ? -9.203 5.292 9.670 1.00 95.81 73 TYR A CA 1
ATOM 602 C C . TYR A 1 73 ? -10.149 4.421 10.513 1.00 95.81 73 TYR A C 1
ATOM 604 O O . TYR A 1 73 ? -9.675 3.742 11.420 1.00 95.81 73 TYR A O 1
ATOM 612 N N . ALA A 1 74 ? -11.461 4.445 10.252 1.00 96.44 74 ALA A N 1
ATOM 613 C CA . ALA A 1 74 ? -12.490 3.873 11.127 1.00 96.44 74 ALA A CA 1
ATOM 614 C C . ALA A 1 74 ? -13.249 2.688 10.481 1.00 96.44 74 ALA A C 1
ATOM 616 O O . ALA A 1 74 ? -14.475 2.742 10.333 1.00 96.44 74 ALA A O 1
ATOM 617 N N . PRO A 1 75 ? -12.549 1.633 10.018 1.00 97.62 75 PRO A N 1
ATOM 618 C CA . PRO A 1 75 ? -13.175 0.510 9.328 1.00 97.62 75 PRO A CA 1
ATOM 619 C C . PRO A 1 75 ? -14.163 -0.218 10.246 1.00 97.62 75 PRO A C 1
ATOM 621 O O . PRO A 1 75 ? -13.790 -0.664 11.321 1.00 97.62 75 PRO A O 1
ATOM 624 N N . GLY A 1 76 ? -15.408 -0.392 9.816 1.00 97.69 76 GLY A N 1
ATOM 625 C CA . GLY A 1 76 ? -16.406 -1.150 10.572 1.00 97.69 76 GLY A CA 1
ATOM 626 C C . GLY A 1 76 ? -16.988 -0.436 11.787 1.00 97.69 76 GLY A C 1
ATOM 627 O O . GLY A 1 76 ? -17.751 -1.058 12.518 1.00 97.69 76 GLY A O 1
ATOM 628 N N . ILE A 1 77 ? -16.679 0.849 12.003 1.00 97.62 77 ILE A N 1
ATOM 629 C CA . ILE A 1 77 ? -17.161 1.563 13.189 1.00 97.62 77 ILE A CA 1
ATOM 630 C C . ILE A 1 77 ? -18.686 1.649 13.254 1.00 97.62 77 ILE A C 1
ATOM 632 O O . ILE A 1 77 ? -19.244 1.695 14.343 1.00 97.62 77 ILE A O 1
ATOM 636 N N . ILE A 1 78 ? -19.376 1.692 12.112 1.00 97.50 78 ILE A N 1
ATOM 637 C CA . ILE A 1 78 ? -20.829 1.847 12.067 1.00 97.50 78 ILE A CA 1
ATOM 638 C C . ILE A 1 78 ? -21.482 0.468 12.022 1.00 97.50 78 ILE A C 1
ATOM 640 O O . ILE A 1 78 ? -21.360 -0.251 11.032 1.00 97.50 78 ILE A O 1
ATOM 644 N N . THR A 1 79 ? -22.255 0.138 13.051 1.00 96.06 79 THR A N 1
ATOM 645 C CA . THR A 1 79 ? -23.060 -1.086 13.126 1.00 96.06 79 THR A CA 1
ATOM 646 C C . THR A 1 79 ? -24.554 -0.763 13.004 1.00 96.06 79 THR A C 1
ATOM 648 O O . THR A 1 79 ? -24.958 0.382 12.778 1.00 96.06 79 THR A O 1
ATOM 651 N N . ASN A 1 80 ? -25.411 -1.777 13.138 1.00 92.94 80 ASN A N 1
ATOM 652 C CA . ASN A 1 80 ? -26.861 -1.571 13.209 1.00 92.94 80 ASN A CA 1
ATOM 653 C C . ASN A 1 80 ? -27.315 -0.965 14.547 1.00 92.94 80 ASN A C 1
ATOM 655 O O . ASN A 1 80 ? -28.424 -0.442 14.623 1.00 92.94 80 ASN A O 1
ATOM 659 N N . THR A 1 81 ? -26.477 -1.025 15.586 1.00 93.88 81 THR A N 1
ATOM 660 C CA . THR A 1 81 ? -26.792 -0.543 16.939 1.00 93.88 81 THR A CA 1
ATOM 661 C C . THR A 1 81 ? -26.079 0.760 17.302 1.00 93.88 81 THR A C 1
ATOM 663 O O . THR A 1 81 ? -26.376 1.326 18.350 1.00 93.88 81 THR A O 1
ATOM 666 N N . GLY A 1 82 ? -25.171 1.263 16.460 1.00 95.19 82 GLY A N 1
ATOM 667 C CA . GLY A 1 82 ? -24.469 2.529 16.680 1.00 95.19 82 GLY A CA 1
ATOM 668 C C . GLY A 1 82 ? -22.999 2.467 16.278 1.00 95.19 82 GLY A C 1
ATOM 669 O O . GLY A 1 82 ? -22.618 1.671 15.423 1.00 95.19 82 GLY A O 1
ATOM 670 N N . PHE A 1 83 ? -22.177 3.324 16.884 1.00 96.38 83 PHE A N 1
ATOM 671 C CA . PHE A 1 83 ? -20.724 3.251 16.738 1.00 96.38 83 PHE A CA 1
ATOM 672 C C . PHE A 1 83 ? -20.139 2.202 17.692 1.00 96.38 83 PHE A C 1
ATOM 674 O O . PHE A 1 83 ? -20.545 2.152 18.851 1.00 96.38 83 PHE A O 1
ATOM 681 N N . SER A 1 84 ? -19.208 1.370 17.219 1.00 97.31 84 SER A N 1
ATOM 682 C CA . SER A 1 84 ? -18.545 0.341 18.033 1.00 97.31 84 SER A CA 1
ATOM 683 C C . SER A 1 84 ? -17.077 0.186 17.652 1.00 97.31 84 SER A C 1
ATOM 685 O O . SER A 1 84 ? -16.745 -0.154 16.516 1.00 97.31 84 SER A O 1
ATOM 687 N N . ILE A 1 85 ? -16.198 0.407 18.631 1.00 97.12 85 ILE A N 1
ATOM 688 C CA . ILE A 1 85 ? -14.756 0.159 18.504 1.00 97.12 85 ILE A CA 1
ATOM 689 C C . ILE A 1 85 ? -14.489 -1.347 18.518 1.00 97.12 85 ILE A C 1
ATOM 691 O O . ILE A 1 85 ? -13.603 -1.829 17.822 1.00 97.12 85 ILE A O 1
ATOM 695 N N . GLU A 1 86 ? -15.301 -2.115 19.240 1.00 97.94 86 GLU A N 1
ATOM 696 C CA . GLU A 1 86 ? -15.238 -3.575 19.267 1.00 97.94 86 GLU A CA 1
ATOM 697 C C . GLU A 1 86 ? -15.424 -4.147 17.860 1.00 97.94 86 GLU A C 1
ATOM 699 O O . GLU A 1 86 ? -14.613 -4.961 17.427 1.00 97.94 86 GLU A O 1
ATOM 704 N N . ALA A 1 87 ? -16.401 -3.644 17.096 1.00 97.88 87 ALA A N 1
ATOM 705 C CA . ALA A 1 87 ? -16.598 -4.035 15.700 1.00 97.88 87 ALA A CA 1
ATOM 706 C C . ALA A 1 87 ? -15.386 -3.685 14.811 1.00 97.88 87 ALA A C 1
ATOM 708 O O . ALA A 1 87 ? -15.008 -4.470 13.937 1.00 97.88 87 ALA A O 1
ATOM 709 N N . MET A 1 88 ? -14.729 -2.541 15.049 1.00 97.88 88 MET A N 1
ATOM 710 C CA . MET A 1 88 ? -13.474 -2.201 14.362 1.00 97.88 88 MET A CA 1
ATOM 711 C C . MET A 1 88 ? -12.352 -3.182 14.720 1.00 97.88 88 MET A C 1
ATOM 713 O O . MET A 1 88 ? -11.602 -3.617 13.841 1.00 97.88 88 MET A O 1
ATOM 717 N N . ASN A 1 89 ? -12.234 -3.543 15.996 1.00 98.38 89 ASN A N 1
ATOM 718 C CA . ASN A 1 89 ? -11.213 -4.461 16.495 1.00 98.38 89 ASN A CA 1
ATOM 719 C C . ASN A 1 89 ? -11.421 -5.872 15.937 1.00 98.38 89 ASN A C 1
ATOM 721 O O . ASN A 1 89 ? -10.463 -6.510 15.502 1.00 98.38 89 ASN A O 1
ATOM 725 N N . GLU A 1 90 ? -12.668 -6.337 15.864 1.00 98.00 90 GLU A N 1
ATOM 726 C CA . GLU A 1 90 ? -13.035 -7.611 15.242 1.00 98.00 90 GLU A CA 1
ATOM 727 C C . GLU A 1 90 ? -12.705 -7.627 13.743 1.00 98.00 90 GLU A C 1
ATOM 729 O O . GLU A 1 90 ? -12.058 -8.559 13.254 1.00 98.00 90 GLU A O 1
ATOM 734 N N . LEU A 1 91 ? -13.084 -6.575 13.007 1.00 98.31 91 LEU A N 1
ATOM 735 C CA . LEU A 1 91 ? -12.826 -6.474 11.570 1.00 98.31 91 LEU A CA 1
ATOM 736 C C . LEU A 1 91 ? -11.331 -6.387 11.252 1.00 98.31 91 LEU A C 1
ATOM 738 O O . LEU A 1 91 ? -10.835 -7.069 10.351 1.00 98.31 91 LEU A O 1
ATOM 742 N N . THR A 1 92 ? -10.591 -5.535 11.957 1.00 98.06 92 THR A N 1
ATOM 743 C CA . THR A 1 92 ? -9.163 -5.315 11.686 1.00 98.06 92 THR A CA 1
ATOM 744 C C . THR A 1 92 ? -8.302 -6.437 12.256 1.00 98.06 92 THR A C 1
ATOM 746 O O . THR A 1 92 ? -7.297 -6.800 11.647 1.00 98.06 92 THR A O 1
ATOM 749 N N . GLY A 1 93 ? -8.728 -7.053 13.359 1.00 97.12 93 GLY A N 1
ATOM 750 C CA . GLY A 1 93 ? -7.919 -7.965 14.162 1.00 97.12 93 GLY A CA 1
ATOM 751 C C . GLY A 1 93 ? -6.864 -7.248 15.009 1.00 97.12 93 GLY A C 1
ATOM 752 O O . GLY A 1 93 ? -5.971 -7.915 15.532 1.00 97.12 93 GLY A O 1
ATOM 753 N N . ILE A 1 94 ? -6.935 -5.919 15.116 1.00 98.25 94 ILE A N 1
ATOM 754 C CA . ILE A 1 94 ? -5.991 -5.054 15.831 1.00 98.25 94 ILE A CA 1
ATOM 755 C C . ILE A 1 94 ? -6.747 -4.397 16.981 1.00 98.25 94 ILE A C 1
ATOM 757 O O . ILE A 1 94 ? -7.863 -3.923 16.790 1.00 98.25 94 ILE A O 1
ATOM 761 N N . LYS A 1 95 ? -6.151 -4.360 18.173 1.00 98.38 95 LYS A N 1
ATOM 762 C CA . LYS A 1 95 ? -6.731 -3.654 19.315 1.00 98.38 95 LYS A CA 1
ATOM 763 C C . LYS A 1 95 ? -6.552 -2.144 19.141 1.00 98.38 95 LYS A C 1
ATOM 765 O O . LYS A 1 95 ? -5.438 -1.627 19.237 1.00 98.38 95 LYS A O 1
ATOM 770 N N . LEU A 1 96 ? -7.651 -1.461 18.840 1.00 98.25 96 LEU A N 1
ATOM 771 C CA . LEU A 1 96 ? -7.738 -0.013 18.687 1.00 98.25 96 LEU A CA 1
ATOM 772 C C . LEU A 1 96 ? -8.471 0.597 19.882 1.00 98.25 96 LEU A C 1
ATOM 774 O O . LEU A 1 96 ? -9.388 -0.006 20.444 1.00 98.25 96 LEU A O 1
ATOM 778 N N . GLU A 1 97 ? -8.074 1.815 20.226 1.00 95.94 97 GLU A N 1
ATOM 779 C CA . GLU A 1 97 ? -8.649 2.616 21.303 1.00 95.94 97 GLU A CA 1
ATOM 780 C C . GLU A 1 97 ? -8.931 4.028 20.790 1.00 95.94 97 GLU A C 1
ATOM 782 O O . GLU A 1 97 ? -8.152 4.572 19.999 1.00 95.94 97 GLU A O 1
ATOM 787 N N . GLU A 1 98 ? -10.037 4.628 21.233 1.00 95.19 98 GLU A N 1
ATOM 788 C CA . GLU A 1 98 ? -10.326 6.038 20.969 1.00 95.19 98 GLU A CA 1
ATOM 789 C C . GLU A 1 98 ? -9.427 6.930 21.829 1.00 95.19 98 GLU A C 1
ATOM 791 O O . GLU A 1 98 ? -9.184 6.666 23.006 1.00 95.19 98 GLU A O 1
ATOM 796 N N . LEU A 1 99 ? -8.908 7.995 21.225 1.00 91.38 99 LEU A N 1
ATOM 797 C CA . LEU A 1 99 ? -8.093 8.981 21.916 1.00 91.38 99 LEU A CA 1
ATOM 798 C C . LEU A 1 99 ? -8.990 10.064 22.519 1.00 91.38 99 LEU A C 1
ATOM 800 O O . LEU A 1 99 ? -9.717 10.744 21.798 1.00 91.38 99 LEU A O 1
ATOM 804 N N . GLU A 1 100 ? -8.876 10.267 23.832 1.00 81.69 100 GLU A N 1
ATOM 805 C CA . GLU A 1 100 ? -9.592 11.331 24.553 1.00 81.69 100 GLU A CA 1
ATOM 806 C C . GLU A 1 100 ? -9.131 12.733 24.124 1.00 81.69 100 GLU A C 1
ATOM 808 O O . GLU A 1 100 ? -9.920 13.678 24.044 1.00 81.69 100 GLU A O 1
ATOM 813 N N . GLU A 1 101 ? -7.835 12.881 23.837 1.00 76.62 101 GLU A N 1
ATOM 814 C CA . GLU A 1 101 ? -7.255 14.15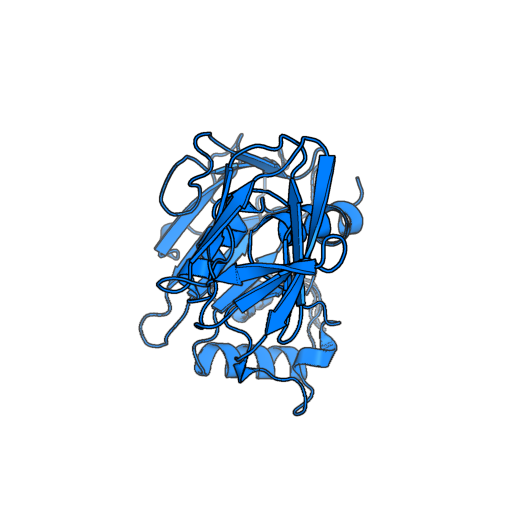5 23.434 1.00 76.62 101 GLU A CA 1
ATOM 815 C C . GLU A 1 101 ? -7.401 14.394 21.931 1.00 76.62 101 GLU A C 1
ATOM 817 O O . GLU A 1 101 ? -6.792 13.721 21.095 1.00 76.62 101 GLU A O 1
ATOM 822 N N . MET A 1 102 ? -8.132 15.455 21.595 1.00 72.88 102 MET A N 1
ATOM 823 C CA . MET A 1 102 ? -8.138 16.018 20.249 1.00 72.88 102 MET A CA 1
ATOM 824 C C . MET A 1 102 ? -6.749 16.571 19.911 1.00 72.88 102 MET A C 1
ATOM 826 O O . MET A 1 102 ? -6.152 17.324 20.688 1.00 72.88 102 MET A O 1
ATOM 830 N N . GLY A 1 103 ? -6.224 16.232 18.733 1.00 74.06 103 GLY A N 1
ATOM 831 C CA . GLY A 1 103 ? -4.841 16.551 18.399 1.00 74.06 103 GLY A CA 1
ATOM 832 C C . GLY A 1 103 ? -4.518 16.600 16.912 1.00 74.06 103 GLY A C 1
ATOM 833 O O . GLY A 1 103 ? -5.376 16.488 16.039 1.00 74.06 103 GLY A O 1
ATOM 834 N N . GLU A 1 104 ? -3.233 16.812 16.632 1.00 79.75 104 GLU A N 1
ATOM 835 C CA . GLU A 1 104 ? -2.690 16.799 15.277 1.00 79.75 104 GLU A CA 1
ATOM 836 C C . GLU A 1 104 ? -2.814 15.396 14.667 1.00 79.75 104 GLU A C 1
ATOM 838 O O . GLU A 1 104 ? -2.416 14.403 15.274 1.00 79.75 104 GLU A O 1
ATOM 843 N N . THR A 1 105 ? -3.315 15.325 13.438 1.00 86.12 105 THR A N 1
ATOM 844 C CA . THR A 1 105 ? -3.581 14.083 12.701 1.00 86.12 105 THR A CA 1
ATOM 845 C C . THR A 1 105 ? -2.459 13.739 11.722 1.00 86.12 105 THR A C 1
ATOM 847 O O . THR A 1 105 ? -2.702 13.110 10.696 1.00 86.12 105 THR A O 1
ATOM 850 N N . HIS A 1 106 ? -1.222 14.142 12.035 1.00 94.31 106 HIS A N 1
ATOM 851 C CA . HIS A 1 106 ? -0.033 13.770 11.272 1.00 94.31 106 HIS A CA 1
ATOM 852 C C . HIS A 1 106 ? 0.714 12.614 11.928 1.00 94.31 106 HIS A C 1
ATOM 854 O O . HIS A 1 106 ? 1.010 12.637 13.127 1.00 94.31 106 HIS A O 1
ATOM 860 N N . LEU A 1 107 ? 1.081 11.639 11.105 1.00 96.75 107 LEU A N 1
ATOM 861 C CA . LEU A 1 107 ? 1.955 10.536 11.450 1.00 96.75 107 LEU A CA 1
ATOM 862 C C . LEU A 1 107 ? 3.355 10.776 10.897 1.00 96.75 107 LEU A C 1
ATOM 864 O O . LEU A 1 107 ? 3.521 11.238 9.769 1.00 96.75 107 LEU A O 1
ATOM 868 N N . ILE A 1 108 ? 4.357 10.403 11.686 1.00 98.25 108 ILE A N 1
ATOM 869 C CA . ILE A 1 108 ? 5.752 10.308 11.272 1.00 98.25 108 ILE A CA 1
ATOM 870 C C . ILE A 1 108 ? 6.098 8.840 11.055 1.00 98.25 108 ILE A C 1
ATOM 872 O O . ILE A 1 108 ? 5.917 8.024 11.959 1.00 98.25 108 ILE A O 1
ATOM 876 N N . VAL A 1 109 ? 6.648 8.525 9.883 1.00 98.56 109 VAL A N 1
ATOM 877 C CA . VAL A 1 109 ? 7.240 7.220 9.566 1.00 98.56 109 VAL A CA 1
ATOM 878 C C . VAL A 1 109 ? 8.737 7.413 9.385 1.00 98.56 109 VAL A C 1
ATOM 880 O O . VAL A 1 109 ? 9.193 8.104 8.470 1.00 98.56 109 VAL A O 1
ATOM 883 N N . LYS A 1 110 ? 9.509 6.805 10.284 1.00 98.25 110 LYS A N 1
ATOM 884 C CA . LYS A 1 110 ? 10.972 6.849 10.251 1.00 98.25 110 LYS A CA 1
ATOM 885 C C . LYS A 1 110 ? 11.516 5.976 9.132 1.00 98.25 110 LYS A C 1
ATOM 887 O O . LYS A 1 110 ? 10.855 5.037 8.699 1.00 98.25 110 LYS A O 1
ATOM 892 N N . GLN A 1 111 ? 12.717 6.294 8.663 1.00 97.69 111 GLN A N 1
ATOM 893 C CA . GLN A 1 111 ? 13.429 5.430 7.721 1.00 97.69 111 GLN A CA 1
ATOM 894 C C . GLN A 1 111 ? 13.611 4.020 8.297 1.00 97.69 111 GLN A C 1
ATOM 896 O O . GLN A 1 111 ? 13.924 3.861 9.477 1.00 97.69 111 GLN A O 1
ATOM 901 N N . GLY A 1 112 ? 13.427 2.999 7.463 1.00 96.12 112 GLY A N 1
ATOM 902 C CA . GLY A 1 112 ? 13.531 1.606 7.884 1.00 96.12 112 GLY A CA 1
ATOM 903 C C . GLY A 1 112 ? 12.866 0.640 6.911 1.00 96.12 112 GLY A C 1
ATOM 904 O O . GLY A 1 112 ? 12.673 0.950 5.737 1.00 96.12 112 GLY A O 1
ATOM 905 N N . GLU A 1 113 ? 12.494 -0.539 7.414 1.00 95.81 113 GLU A N 1
ATOM 906 C CA . GLU A 1 113 ? 11.900 -1.619 6.613 1.00 95.81 113 GLU A CA 1
ATOM 907 C C . GLU A 1 113 ? 10.692 -1.151 5.792 1.00 95.81 113 GLU A C 1
ATOM 909 O O . GLU A 1 113 ? 10.616 -1.477 4.609 1.00 95.81 113 GLU A O 1
ATOM 914 N N . TYR A 1 114 ? 9.823 -0.335 6.400 1.00 97.56 114 TYR A N 1
ATOM 915 C CA . TYR A 1 114 ? 8.574 0.177 5.822 1.00 97.56 114 TYR A CA 1
ATOM 916 C C . TYR A 1 114 ? 8.689 1.595 5.235 1.00 97.56 114 TYR A C 1
ATOM 918 O O . TYR A 1 114 ? 7.686 2.189 4.853 1.00 97.56 114 TYR A O 1
ATOM 926 N N . ASN A 1 115 ? 9.896 2.165 5.180 1.00 97.12 115 ASN A N 1
ATOM 927 C CA . ASN A 1 115 ? 10.162 3.440 4.519 1.00 97.12 115 ASN A CA 1
ATOM 928 C C . ASN A 1 115 ? 11.621 3.489 4.060 1.00 97.12 115 ASN A C 1
ATOM 930 O O . ASN A 1 115 ? 12.528 3.857 4.811 1.00 97.12 115 ASN A O 1
ATOM 934 N N . ARG A 1 116 ? 11.825 3.154 2.787 1.00 95.75 116 ARG A N 1
ATOM 935 C CA . ARG A 1 116 ? 13.140 3.146 2.132 1.00 95.75 116 ARG A CA 1
ATOM 936 C C . ARG A 1 116 ? 13.362 4.368 1.239 1.00 95.75 116 ARG A C 1
ATOM 938 O O . ARG A 1 116 ? 14.258 4.357 0.404 1.00 95.75 116 ARG A O 1
ATOM 945 N N . SER A 1 117 ? 12.572 5.429 1.424 1.00 92.75 117 SER A N 1
ATOM 946 C CA . SER A 1 117 ? 12.648 6.656 0.612 1.00 92.75 117 SER A CA 1
ATOM 947 C C . SER A 1 117 ? 13.894 7.517 0.886 1.00 92.75 117 SER A C 1
ATOM 949 O O . SER A 1 117 ? 14.118 8.515 0.205 1.00 92.75 117 SER A O 1
ATOM 951 N N . GLY A 1 118 ? 14.705 7.160 1.891 1.00 93.31 118 GLY A N 1
ATOM 952 C CA . GLY A 1 118 ? 15.918 7.893 2.276 1.00 93.31 118 GLY A CA 1
ATOM 953 C C . GLY A 1 118 ? 15.668 9.136 3.138 1.00 9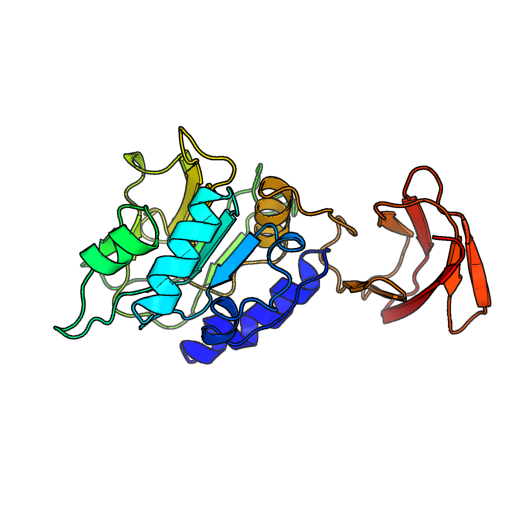3.31 118 GLY A C 1
ATOM 954 O O . GLY A 1 118 ? 16.596 9.897 3.407 1.00 93.31 118 GLY A O 1
ATOM 955 N N . LYS A 1 119 ? 14.425 9.359 3.581 1.00 95.75 119 LYS A N 1
ATOM 956 C CA . LYS A 1 119 ? 14.052 10.424 4.520 1.00 95.75 119 LYS A CA 1
ATOM 957 C C . LYS A 1 119 ? 12.887 9.999 5.407 1.00 95.75 119 LYS A C 1
ATOM 959 O O . LYS A 1 119 ? 12.119 9.103 5.060 1.00 95.75 119 LYS A O 1
ATOM 964 N N . ASP A 1 120 ? 12.744 10.663 6.546 1.00 97.81 120 ASP A N 1
ATOM 965 C CA . ASP A 1 120 ? 11.533 10.536 7.352 1.00 97.81 120 ASP A CA 1
ATOM 966 C C . ASP A 1 120 ? 10.335 11.097 6.576 1.00 97.81 120 ASP A C 1
ATOM 968 O O . ASP A 1 120 ? 10.439 12.122 5.896 1.00 97.81 120 ASP A O 1
ATOM 972 N N . LEU A 1 121 ? 9.193 10.424 6.689 1.00 97.62 121 LEU A N 1
ATOM 973 C CA . LEU A 1 121 ? 7.942 10.839 6.064 1.00 97.62 121 LEU A CA 1
ATOM 974 C C . LEU A 1 121 ? 6.999 11.397 7.127 1.00 97.62 121 LEU A C 1
ATOM 976 O O . LEU A 1 121 ? 6.919 10.866 8.233 1.00 97.62 121 LEU A O 1
ATOM 980 N N . CYS A 1 122 ? 6.275 12.456 6.776 1.00 96.75 122 CYS A N 1
ATOM 981 C CA . CYS A 1 122 ? 5.211 13.042 7.582 1.00 96.75 122 CYS A CA 1
ATOM 982 C C . CYS A 1 122 ? 3.964 13.145 6.708 1.00 96.75 122 CYS A C 1
ATOM 984 O O . CYS A 1 122 ? 4.017 13.796 5.666 1.00 96.75 122 CYS A O 1
ATOM 986 N N . PHE A 1 123 ? 2.865 12.513 7.112 1.00 95.19 123 PHE A N 1
ATOM 987 C CA . PHE A 1 123 ? 1.615 12.519 6.349 1.00 95.19 123 PHE A CA 1
ATOM 988 C C . PHE A 1 123 ? 0.407 12.539 7.278 1.00 95.19 123 PHE A C 1
ATOM 990 O O . PHE A 1 123 ? 0.522 12.198 8.451 1.00 95.19 123 PHE A O 1
ATOM 997 N N . GLY A 1 124 ? -0.746 12.954 6.763 1.00 91.19 124 GLY A N 1
ATOM 998 C CA . GLY A 1 124 ? -1.973 13.071 7.537 1.00 91.19 124 GLY A CA 1
ATOM 999 C C . GLY A 1 124 ? -2.793 14.287 7.137 1.00 91.19 124 GLY A C 1
ATOM 1000 O O . GLY A 1 124 ? -2.572 14.890 6.084 1.00 91.19 124 GLY A O 1
ATOM 1001 N N . MET A 1 125 ? -3.749 14.651 7.985 1.00 82.38 125 MET A N 1
ATOM 1002 C CA . MET A 1 125 ? -4.658 15.759 7.713 1.00 82.38 125 MET A CA 1
ATOM 1003 C C . MET A 1 125 ? -4.212 17.039 8.426 1.00 82.38 125 MET A C 1
ATOM 1005 O O . MET A 1 125 ? -3.694 17.032 9.535 1.00 82.38 125 MET A O 1
ATOM 1009 N N . HIS A 1 126 ? -4.475 18.184 7.798 1.00 77.44 126 HIS A N 1
ATOM 1010 C CA . HIS A 1 126 ? -4.308 19.483 8.462 1.00 77.44 126 HIS A CA 1
ATOM 1011 C C . HIS A 1 126 ? -5.476 19.795 9.411 1.00 77.44 126 HIS A C 1
ATOM 1013 O O . HIS A 1 126 ? -5.357 20.645 10.287 1.00 77.44 126 HIS A O 1
ATOM 1019 N N . GLN A 1 127 ? -6.621 19.137 9.207 1.00 77.31 127 GLN A N 1
ATOM 1020 C CA . GLN A 1 127 ? -7.797 19.261 10.061 1.00 77.31 127 GLN A CA 1
ATOM 1021 C C . GLN A 1 127 ? -7.815 18.127 11.084 1.00 77.31 127 GLN A C 1
ATOM 1023 O O . GLN A 1 127 ? -7.393 17.005 10.788 1.00 77.31 127 GLN A O 1
ATOM 1028 N N . ILE A 1 128 ? -8.333 18.427 12.274 1.00 76.88 128 ILE A N 1
ATOM 1029 C CA . ILE A 1 128 ? -8.579 17.414 13.297 1.00 76.88 128 ILE A CA 1
ATOM 1030 C C . ILE A 1 128 ? -9.666 16.479 12.765 1.00 76.88 128 ILE A C 1
ATOM 1032 O O . ILE A 1 128 ? -10.711 16.926 12.292 1.00 76.88 128 ILE A O 1
ATOM 1036 N N . LEU A 1 129 ? -9.380 15.186 12.816 1.00 80.81 129 LEU A N 1
ATOM 1037 C CA . LEU A 1 129 ? -10.267 14.116 12.398 1.00 80.81 129 LEU A CA 1
ATOM 1038 C C . LEU A 1 129 ? -10.823 13.476 13.661 1.00 80.81 129 LEU A C 1
ATOM 1040 O O . LEU A 1 129 ? -10.045 12.931 14.430 1.00 80.81 129 LEU A O 1
ATOM 1044 N N . THR A 1 130 ? -12.130 13.561 13.886 1.00 85.75 130 THR A N 1
ATOM 1045 C CA . THR A 1 130 ? -12.770 13.007 15.083 1.00 85.75 130 THR A CA 1
ATOM 1046 C C . THR A 1 130 ? -13.820 11.962 14.701 1.00 85.75 130 THR A C 1
ATOM 1048 O O . THR A 1 130 ? -14.524 12.161 13.706 1.00 85.75 130 THR A O 1
ATOM 1051 N N . PRO A 1 131 ? -13.952 10.865 15.468 1.00 91.00 131 PRO A N 1
ATOM 1052 C CA . PRO A 1 131 ? -13.072 10.436 16.570 1.00 91.00 131 PRO A CA 1
ATOM 1053 C C . PRO A 1 131 ? -11.640 10.114 16.099 1.00 91.00 131 PRO A C 1
ATOM 1055 O O . PRO A 1 131 ? -11.423 9.832 14.920 1.00 91.00 131 PRO A O 1
ATOM 1058 N N . MET A 1 132 ? -10.663 10.209 17.004 1.00 93.25 132 MET A N 1
ATOM 1059 C CA . MET A 1 132 ? -9.270 9.803 16.764 1.00 93.25 132 MET A CA 1
ATOM 1060 C C . MET A 1 132 ? -9.020 8.448 17.413 1.00 93.25 132 MET A C 1
ATOM 1062 O O . MET A 1 132 ? -9.585 8.161 18.461 1.00 93.25 132 MET A O 1
ATOM 1066 N N . PHE A 1 133 ? -8.129 7.645 16.837 1.00 95.56 133 PHE A N 1
ATOM 1067 C CA . PHE A 1 133 ? -7.820 6.316 17.356 1.00 95.56 133 PHE A CA 1
ATOM 1068 C C . PHE A 1 133 ? -6.317 6.091 17.424 1.00 95.56 133 PHE A C 1
ATOM 1070 O O . PHE A 1 133 ? -5.560 6.678 16.653 1.00 95.56 133 PHE A O 1
ATOM 1077 N N . SER A 1 134 ? -5.884 5.184 18.289 1.00 96.94 134 SER A N 1
ATOM 1078 C CA . SER A 1 134 ? -4.543 4.605 18.241 1.00 96.94 134 SER A CA 1
ATOM 1079 C C . SER A 1 134 ? -4.599 3.098 18.421 1.00 96.94 134 SER A C 1
ATOM 1081 O O . SER A 1 134 ? -5.542 2.582 19.012 1.00 96.94 134 SER A O 1
ATOM 1083 N N . ALA A 1 135 ? -3.579 2.404 17.928 1.00 98.31 135 ALA A N 1
ATOM 1084 C CA . ALA A 1 135 ? -3.419 0.979 18.176 1.00 98.31 135 ALA A CA 1
ATOM 1085 C C . ALA A 1 135 ? -2.656 0.726 19.483 1.00 98.31 135 ALA A C 1
ATOM 1087 O O . ALA A 1 135 ? -1.726 1.466 19.821 1.00 98.31 135 ALA A O 1
ATOM 1088 N N . GLU A 1 136 ? -3.004 -0.354 20.178 1.00 98.00 136 GLU A N 1
ATOM 1089 C CA . GLU A 1 136 ? -2.220 -0.862 21.299 1.00 98.00 136 GLU A CA 1
ATOM 1090 C C . GLU A 1 136 ? -0.931 -1.508 20.784 1.00 98.00 136 GLU A C 1
ATOM 1092 O O . GLU A 1 136 ? -0.950 -2.471 20.016 1.00 98.00 136 GLU A O 1
ATOM 1097 N N . GLU A 1 137 ? 0.213 -0.964 21.193 1.00 96.94 137 GLU A N 1
ATOM 1098 C CA . GLU A 1 137 ? 1.510 -1.357 20.631 1.00 96.94 137 GLU A CA 1
ATOM 1099 C C . GLU A 1 137 ? 1.875 -2.808 20.936 1.00 96.94 137 GLU A C 1
ATOM 1101 O O . GLU A 1 137 ? 2.445 -3.481 20.082 1.00 96.94 137 GLU A O 1
ATOM 1106 N N . GLU A 1 138 ? 1.506 -3.301 22.119 1.00 96.56 138 GLU A N 1
ATOM 1107 C CA . GLU A 1 138 ? 1.774 -4.676 22.553 1.00 96.56 138 GLU A CA 1
ATOM 1108 C C . GLU A 1 138 ? 0.983 -5.721 21.746 1.00 96.56 138 GLU A C 1
ATOM 1110 O O . GLU A 1 138 ? 1.396 -6.878 21.655 1.00 96.56 138 GLU A O 1
ATOM 1115 N N . ASP A 1 139 ? -0.125 -5.316 21.114 1.00 95.75 139 ASP A N 1
ATOM 1116 C CA . ASP A 1 139 ? -0.923 -6.168 20.225 1.00 95.75 139 ASP A CA 1
ATOM 1117 C C . ASP A 1 139 ? -0.351 -6.238 18.794 1.00 95.75 139 ASP A C 1
ATOM 1119 O O . ASP A 1 139 ? -0.750 -7.081 17.983 1.00 95.75 139 ASP A O 1
ATOM 1123 N N . CYS A 1 140 ? 0.598 -5.359 18.465 1.00 97.12 140 CYS A N 1
ATOM 1124 C CA . CYS A 1 140 ? 1.130 -5.190 17.120 1.00 97.12 140 CYS A CA 1
ATOM 1125 C C . CYS A 1 140 ? 2.500 -5.858 16.960 1.00 97.12 140 CYS A C 1
ATOM 1127 O O . CYS A 1 140 ? 3.329 -5.878 17.864 1.00 97.12 140 CYS A O 1
ATOM 1129 N N . SER A 1 141 ? 2.786 -6.360 15.758 1.00 97.12 141 SER A N 1
ATOM 1130 C CA . SER A 1 141 ? 4.123 -6.874 15.430 1.00 97.12 141 SER A CA 1
ATOM 1131 C C . SER A 1 141 ? 5.105 -5.738 15.157 1.00 97.12 141 SER A C 1
ATOM 1133 O O . SER A 1 141 ? 6.279 -5.839 15.503 1.00 97.12 141 SER A O 1
ATOM 1135 N N . VAL A 1 142 ? 4.633 -4.660 14.520 1.00 97.88 142 VAL A N 1
ATOM 1136 C CA . VAL A 1 142 ? 5.437 -3.481 14.184 1.00 97.88 142 VAL A CA 1
ATOM 1137 C C . VAL A 1 142 ? 4.597 -2.212 14.306 1.00 97.88 142 VAL A C 1
ATOM 1139 O O . VAL A 1 142 ? 3.492 -2.133 13.765 1.00 97.88 142 VAL A O 1
ATOM 1142 N N . VAL A 1 143 ? 5.166 -1.179 14.932 1.00 98.56 143 VAL A N 1
ATOM 1143 C CA . VAL A 1 143 ? 4.672 0.202 14.849 1.00 98.56 143 VAL A CA 1
ATOM 1144 C C . VAL A 1 143 ? 5.454 0.930 13.759 1.00 98.56 143 VAL A C 1
ATOM 1146 O O . VAL A 1 143 ? 6.620 1.274 13.939 1.00 98.56 143 VAL A O 1
ATOM 1149 N N . VAL A 1 144 ? 4.815 1.145 12.613 1.00 98.56 144 VAL A N 1
ATOM 1150 C CA . VAL A 1 144 ? 5.427 1.763 11.428 1.00 98.56 144 VAL A CA 1
ATOM 1151 C C . VAL A 1 144 ? 5.391 3.288 11.521 1.00 98.56 144 VAL A C 1
ATOM 1153 O O . VAL A 1 144 ? 6.367 3.957 11.186 1.00 98.56 144 VAL A O 1
ATOM 1156 N N . GLY A 1 145 ? 4.268 3.847 11.976 1.00 98.25 145 GLY A N 1
ATOM 1157 C CA . GLY A 1 145 ? 4.051 5.288 12.054 1.00 98.25 145 GLY A CA 1
ATOM 1158 C C . GLY A 1 145 ? 3.444 5.719 13.380 1.00 98.25 145 GLY A C 1
ATOM 1159 O O . GLY A 1 145 ? 2.585 5.038 13.946 1.00 98.25 145 GLY A O 1
ATOM 1160 N N . ARG A 1 146 ? 3.889 6.876 13.868 1.00 97.81 146 ARG A N 1
ATOM 1161 C CA . ARG A 1 146 ? 3.470 7.442 15.156 1.00 97.81 146 ARG A CA 1
ATOM 1162 C C . ARG A 1 146 ? 2.894 8.828 14.980 1.00 97.81 146 ARG A C 1
ATOM 1164 O O . ARG A 1 146 ? 3.424 9.606 14.192 1.00 97.81 146 ARG A O 1
ATOM 1171 N N . TYR A 1 147 ? 1.866 9.157 15.751 1.00 95.88 147 TYR A N 1
ATOM 1172 C CA . TYR A 1 147 ? 1.378 10.527 15.843 1.00 95.88 147 TYR A CA 1
ATOM 1173 C C . TYR A 1 147 ? 2.510 11.468 16.236 1.00 95.88 147 TYR A C 1
ATOM 1175 O O . TYR A 1 147 ? 3.208 11.239 17.223 1.00 95.88 147 TYR A O 1
ATOM 1183 N N . LYS A 1 148 ? 2.682 12.544 15.470 1.00 94.19 148 LYS A N 1
ATOM 1184 C CA . LYS A 1 148 ? 3.802 13.477 15.629 1.00 94.19 148 LYS A CA 1
ATOM 1185 C C . LYS A 1 148 ? 3.850 14.116 17.019 1.00 94.19 148 LYS A C 1
ATOM 1187 O O . LYS A 1 148 ? 4.935 14.311 17.555 1.00 94.19 148 LYS A O 1
ATOM 1192 N N . LYS A 1 149 ? 2.682 14.438 17.588 1.00 90.81 149 LYS A N 1
ATOM 1193 C CA . LYS A 1 149 ? 2.565 15.108 18.890 1.00 90.81 149 LYS A CA 1
ATOM 1194 C C . LYS A 1 149 ? 2.573 14.128 20.067 1.00 90.81 149 LYS A C 1
ATOM 1196 O O . LYS A 1 149 ? 3.355 14.314 20.989 1.00 90.81 149 LYS A O 1
ATOM 1201 N N . SER A 1 150 ? 1.707 13.112 20.052 1.00 92.12 150 SER A N 1
ATOM 1202 C CA . SER A 1 150 ? 1.531 12.196 21.193 1.00 92.12 150 SER A CA 1
ATOM 1203 C C . SER A 1 150 ? 2.482 10.999 21.185 1.00 92.12 150 SER A C 1
ATOM 1205 O O . SER A 1 150 ? 2.627 10.329 22.201 1.00 92.12 150 SER A O 1
ATOM 1207 N N . GLY A 1 151 ? 3.097 10.674 20.043 1.00 94.50 151 GLY A N 1
ATOM 1208 C CA . GLY A 1 151 ? 3.930 9.481 19.877 1.00 94.50 151 GLY A CA 1
ATOM 1209 C C . GLY A 1 151 ? 3.156 8.158 19.813 1.00 94.50 151 GLY A C 1
ATOM 1210 O O . GLY A 1 151 ? 3.771 7.125 19.545 1.00 94.50 151 GLY A O 1
ATOM 1211 N N . LYS A 1 152 ? 1.829 8.178 20.006 1.00 95.94 152 LYS A N 1
ATOM 1212 C CA . LYS A 1 152 ? 0.949 6.999 19.945 1.00 95.94 152 LYS A CA 1
ATOM 1213 C C . LYS A 1 152 ? 0.991 6.333 18.565 1.00 95.94 152 LYS A C 1
ATOM 1215 O O . LYS A 1 152 ? 1.194 7.005 17.549 1.00 95.94 152 LYS A O 1
ATOM 1220 N N . ALA A 1 153 ? 0.783 5.021 18.523 1.00 97.75 153 ALA A N 1
ATOM 1221 C CA . ALA A 1 153 ? 0.808 4.247 17.288 1.00 97.75 153 ALA A CA 1
ATOM 1222 C C . ALA A 1 153 ? -0.391 4.570 16.381 1.00 97.75 153 ALA A C 1
ATOM 1224 O O . ALA A 1 153 ? -1.545 4.362 16.753 1.00 97.75 153 ALA A O 1
ATOM 1225 N N . GLY A 1 154 ? -0.099 5.080 15.182 1.00 97.12 154 GLY A N 1
ATOM 1226 C CA . GLY A 1 154 ? -1.103 5.473 14.188 1.00 97.12 154 GLY A CA 1
ATOM 1227 C C . GLY A 1 154 ? -0.954 4.768 12.840 1.00 97.12 154 GLY A C 1
ATOM 1228 O O . GLY A 1 154 ? -1.822 4.892 11.986 1.00 97.12 154 GLY A O 1
ATOM 1229 N N . LEU A 1 155 ? 0.129 4.024 12.617 1.00 98.69 155 LEU A N 1
ATOM 1230 C CA . LEU A 1 155 ? 0.237 3.062 11.524 1.00 98.69 155 LEU A CA 1
ATOM 1231 C C . LEU A 1 155 ? 0.958 1.823 12.038 1.00 98.69 155 LEU A C 1
ATOM 1233 O O . LEU A 1 155 ? 2.102 1.918 12.486 1.00 98.69 155 LEU A O 1
ATOM 1237 N N . VAL A 1 156 ? 0.293 0.676 11.976 1.00 98.88 156 VAL A N 1
ATOM 1238 C CA . VAL A 1 156 ? 0.783 -0.576 12.558 1.00 98.88 156 VAL A CA 1
ATOM 1239 C C . VAL A 1 156 ? 0.605 -1.747 11.609 1.00 98.88 156 VAL A C 1
ATOM 1241 O O . VAL A 1 156 ? -0.231 -1.717 10.705 1.00 98.88 156 VAL A O 1
ATOM 1244 N N . VAL A 1 157 ? 1.396 -2.789 11.848 1.00 98.69 157 VAL A N 1
ATOM 1245 C CA . VAL A 1 157 ? 1.292 -4.090 11.190 1.00 98.69 157 VAL A CA 1
ATOM 1246 C C . VAL A 1 157 ? 1.246 -5.170 12.264 1.00 98.69 157 VAL A C 1
ATOM 1248 O O . VAL A 1 157 ? 2.065 -5.180 13.186 1.00 98.69 157 VAL A O 1
ATOM 1251 N N . LYS A 1 158 ? 0.310 -6.104 12.120 1.00 98.19 158 LYS A N 1
ATOM 1252 C CA . LYS A 1 158 ? 0.146 -7.285 12.960 1.00 98.19 158 LYS A CA 1
ATOM 1253 C C . LYS A 1 158 ? 0.213 -8.543 12.102 1.00 98.19 158 LYS A C 1
ATOM 1255 O O . LYS A 1 158 ? -0.613 -8.764 11.215 1.00 98.19 158 LYS A O 1
ATOM 1260 N N . GLU A 1 159 ? 1.217 -9.371 12.351 1.00 96.75 159 GLU A N 1
ATOM 1261 C CA . GLU A 1 159 ? 1.365 -10.668 11.700 1.00 96.75 159 GLU A CA 1
ATOM 1262 C C . GLU A 1 159 ? 0.391 -11.688 12.293 1.00 96.75 159 GLU A C 1
ATOM 1264 O O . GLU A 1 159 ? 0.177 -11.757 13.507 1.00 96.75 159 GLU A O 1
ATOM 1269 N N . ARG A 1 160 ? -0.202 -12.522 11.434 1.00 94.44 160 ARG A N 1
ATOM 1270 C CA . ARG A 1 160 ? -1.116 -13.573 11.881 1.00 94.44 160 ARG A CA 1
ATOM 1271 C C . ARG A 1 160 ? -0.329 -14.841 12.208 1.00 94.44 160 ARG A C 1
ATOM 1273 O O . ARG A 1 160 ? 0.161 -15.516 11.317 1.00 94.44 160 ARG A O 1
ATOM 1280 N N . LYS A 1 161 ? -0.266 -15.215 13.491 1.00 82.06 161 LYS A N 1
ATOM 1281 C CA . LYS A 1 161 ? 0.564 -16.334 13.999 1.00 82.06 161 LYS A CA 1
ATOM 1282 C C . LYS A 1 161 ? 0.385 -17.679 13.269 1.00 82.06 161 LYS A C 1
ATOM 1284 O O . LYS A 1 161 ? 1.346 -18.426 13.160 1.00 82.06 161 LYS A O 1
ATOM 1289 N N . ASN A 1 162 ? -0.819 -17.984 12.773 1.00 72.88 162 ASN A N 1
ATOM 1290 C CA . ASN A 1 162 ? -1.163 -19.288 12.179 1.00 72.88 162 ASN A CA 1
ATOM 1291 C C . ASN A 1 162 ? -1.676 -19.193 10.731 1.00 72.88 162 ASN A C 1
ATOM 1293 O O . ASN A 1 162 ? -2.288 -20.133 10.227 1.00 72.88 162 ASN A O 1
ATOM 1297 N N . LYS A 1 163 ? -1.513 -18.040 10.079 1.00 74.44 163 LYS A N 1
ATOM 1298 C CA . LYS A 1 163 ? -1.998 -17.797 8.717 1.00 74.44 163 LYS A CA 1
ATOM 1299 C C . LYS A 1 163 ? -0.944 -16.999 7.967 1.00 74.44 163 LYS A C 1
ATOM 1301 O O . LYS A 1 163 ? -0.332 -16.111 8.545 1.00 74.44 163 LYS A O 1
ATOM 1306 N N . ASN A 1 164 ? -0.777 -17.259 6.675 1.00 85.56 164 ASN A N 1
ATOM 1307 C CA . ASN A 1 164 ? 0.047 -16.380 5.847 1.00 85.56 164 ASN A CA 1
ATOM 1308 C C . ASN A 1 164 ? -0.542 -14.941 5.838 1.00 85.56 164 ASN A C 1
ATOM 1310 O O . ASN A 1 164 ? -1.729 -14.717 6.108 1.00 85.56 164 ASN A O 1
ATOM 1314 N N . GLY A 1 165 ? 0.296 -13.943 5.556 1.00 95.81 165 GLY A N 1
ATOM 1315 C CA . GLY A 1 165 ? -0.112 -12.535 5.465 1.00 95.81 165 GLY A CA 1
ATOM 1316 C C . GLY A 1 165 ? -0.256 -11.801 6.807 1.00 95.81 165 GLY A C 1
ATOM 1317 O O . GLY A 1 165 ? 0.041 -12.327 7.879 1.00 95.81 165 GLY A O 1
ATOM 1318 N N . PHE A 1 166 ? -0.700 -10.547 6.734 1.00 98.19 166 PHE A N 1
ATOM 1319 C CA . PHE A 1 166 ? -0.784 -9.633 7.878 1.00 98.19 166 PHE A CA 1
ATOM 1320 C C . PHE A 1 166 ? -2.046 -8.766 7.833 1.00 98.19 166 PHE A C 1
ATOM 1322 O O . PHE A 1 166 ? -2.690 -8.633 6.789 1.00 98.19 166 PHE A O 1
ATOM 1329 N N . ASP A 1 167 ? -2.356 -8.143 8.965 1.00 98.44 167 ASP A N 1
ATOM 1330 C CA . ASP A 1 167 ? -3.334 -7.069 9.082 1.00 98.44 167 ASP A CA 1
ATOM 1331 C C . ASP A 1 167 ? -2.603 -5.766 9.420 1.00 98.44 167 ASP A C 1
ATOM 1333 O O . ASP A 1 167 ? -1.793 -5.714 10.343 1.00 98.44 167 ASP A O 1
ATOM 1337 N N . ALA A 1 168 ? -2.842 -4.718 8.640 1.00 98.81 168 ALA A N 1
ATOM 1338 C CA . ALA A 1 168 ? -2.305 -3.388 8.868 1.00 98.81 168 ALA A CA 1
ATOM 1339 C C . ALA A 1 168 ? -3.438 -2.383 9.043 1.00 98.81 168 ALA A C 1
ATOM 1341 O O . ALA A 1 168 ? -4.513 -2.507 8.447 1.00 98.81 168 ALA A O 1
ATOM 1342 N N . TRP A 1 169 ? -3.176 -1.355 9.836 1.00 98.81 169 TRP A N 1
ATOM 1343 C CA . TRP A 1 169 ? -4.118 -0.271 10.058 1.00 98.81 169 TRP A CA 1
ATOM 1344 C C . TRP A 1 169 ? -3.390 1.062 10.079 1.00 98.81 169 TRP A C 1
ATOM 1346 O O . TRP A 1 169 ? -2.335 1.178 10.703 1.00 98.81 169 TRP A O 1
ATOM 1356 N N . SER A 1 170 ? -3.961 2.059 9.404 1.00 98.25 170 SER A N 1
ATOM 1357 C CA . SER A 1 170 ? -3.532 3.449 9.483 1.00 98.25 170 SER A CA 1
ATOM 1358 C C . SER A 1 170 ? -4.662 4.323 9.989 1.00 98.25 170 SER A C 1
ATOM 1360 O O . SER A 1 170 ? -5.744 4.325 9.415 1.00 98.25 170 SER A O 1
ATOM 1362 N N . ALA A 1 171 ? -4.394 5.128 11.007 1.00 96.06 171 ALA A N 1
ATOM 1363 C CA . ALA A 1 171 ? -5.354 6.060 11.569 1.00 96.06 171 ALA A CA 1
ATOM 1364 C C . ALA A 1 171 ? -5.743 7.182 10.598 1.00 96.06 171 ALA A C 1
ATOM 1366 O O . ALA A 1 171 ? -6.809 7.774 10.734 1.00 96.06 171 ALA A O 1
ATOM 1367 N N . VAL A 1 172 ? -4.879 7.499 9.629 1.00 94.31 172 VAL A N 1
ATOM 1368 C CA . VAL A 1 172 ? -5.072 8.608 8.688 1.00 94.31 172 VAL A CA 1
ATOM 1369 C C . VAL A 1 172 ? -4.577 8.238 7.295 1.00 94.31 172 VAL A C 1
ATOM 1371 O O . VAL A 1 172 ? -3.695 7.401 7.131 1.00 94.31 172 VAL A O 1
ATOM 1374 N N . GLY A 1 173 ? -5.129 8.906 6.286 1.00 92.31 173 GLY A N 1
ATOM 1375 C CA . GLY A 1 173 ? -4.551 8.979 4.945 1.00 92.31 173 GLY A CA 1
ATOM 1376 C C . GLY A 1 173 ? -4.045 10.397 4.640 1.00 92.31 173 GLY A C 1
ATOM 1377 O O . GLY A 1 173 ? -4.239 11.312 5.437 1.00 92.31 173 GLY A O 1
ATOM 1378 N N . SER A 1 174 ? -3.434 10.641 3.483 1.00 94.69 174 SER A N 1
ATOM 1379 C CA . SER A 1 174 ? -3.053 9.648 2.468 1.00 94.69 174 SER A CA 1
ATOM 1380 C C . SER A 1 174 ? -1.734 8.970 2.838 1.00 94.69 174 SER A C 1
ATOM 1382 O O . SER A 1 174 ? -0.752 9.647 3.134 1.00 94.69 174 SER A O 1
ATOM 1384 N N . ILE A 1 175 ? -1.709 7.640 2.838 1.00 97.12 175 ILE A N 1
ATOM 1385 C CA . ILE A 1 175 ? -0.517 6.852 3.159 1.00 97.12 175 ILE A CA 1
ATOM 1386 C C . ILE A 1 175 ? 0.485 7.001 2.006 1.00 97.12 175 ILE A C 1
ATOM 1388 O O . ILE A 1 175 ? 0.096 6.727 0.869 1.00 97.12 175 ILE A O 1
ATOM 1392 N N . PRO A 1 176 ? 1.751 7.379 2.268 1.00 97.06 176 PRO A N 1
ATOM 1393 C CA . PRO A 1 176 ? 2.746 7.578 1.221 1.00 97.06 176 PRO A CA 1
ATOM 1394 C C . PRO A 1 176 ? 3.020 6.316 0.398 1.00 97.06 176 PRO A C 1
ATOM 1396 O O . PRO A 1 176 ? 3.120 5.214 0.944 1.00 97.06 176 PRO A O 1
ATOM 1399 N N . GLY A 1 177 ? 3.261 6.482 -0.901 1.00 97.00 177 GLY A N 1
ATOM 1400 C CA . GLY A 1 177 ? 3.541 5.414 -1.855 1.00 97.00 177 GLY A CA 1
ATOM 1401 C C . GLY A 1 177 ? 4.763 4.587 -1.465 1.00 97.00 177 GLY A C 1
ATOM 1402 O O . GLY A 1 177 ? 4.747 3.369 -1.604 1.00 97.00 177 GLY A O 1
ATOM 1403 N N . ALA A 1 178 ? 5.782 5.212 -0.868 1.00 97.00 178 ALA A N 1
ATOM 1404 C CA . ALA A 1 178 ? 6.952 4.513 -0.335 1.00 97.00 178 ALA A CA 1
ATOM 1405 C C . ALA A 1 178 ? 6.604 3.529 0.799 1.00 97.00 178 ALA A C 1
ATOM 1407 O O . ALA A 1 178 ? 7.249 2.492 0.928 1.00 97.00 178 ALA A O 1
ATOM 1408 N N . VAL A 1 179 ? 5.578 3.826 1.601 1.00 98.31 179 VAL A N 1
ATOM 1409 C CA . VAL A 1 179 ? 5.095 2.935 2.667 1.00 98.31 179 VAL A CA 1
ATOM 1410 C C . VAL A 1 179 ? 4.202 1.843 2.081 1.00 98.31 179 VAL A C 1
ATOM 1412 O O . VAL A 1 179 ? 4.368 0.665 2.398 1.00 98.31 179 VAL A O 1
ATOM 1415 N N . LEU A 1 180 ? 3.294 2.214 1.170 1.00 98.44 180 LEU A N 1
ATOM 1416 C CA . LEU A 1 180 ? 2.440 1.267 0.446 1.00 98.44 180 LEU A CA 1
ATOM 1417 C C . LEU A 1 180 ? 3.260 0.226 -0.323 1.00 98.44 180 LEU A C 1
ATOM 1419 O O . LEU A 1 180 ? 2.937 -0.959 -0.278 1.00 98.44 180 LEU A O 1
ATOM 1423 N N . LYS A 1 181 ? 4.357 0.653 -0.958 1.00 98.25 181 LYS A N 1
ATOM 1424 C CA . LYS A 1 181 ? 5.320 -0.204 -1.661 1.00 98.25 181 LYS A CA 1
ATOM 1425 C C . LYS A 1 181 ? 5.857 -1.306 -0.759 1.00 98.25 181 LYS A C 1
ATOM 1427 O O . LYS A 1 181 ? 5.867 -2.470 -1.153 1.00 98.25 181 LYS A O 1
ATOM 1432 N N . GLU A 1 182 ? 6.263 -0.966 0.461 1.00 98.38 182 GLU A N 1
ATOM 1433 C CA . GLU A 1 182 ? 6.836 -1.940 1.390 1.00 98.38 182 GLU A CA 1
ATOM 1434 C C . GLU A 1 182 ? 5.768 -2.853 2.015 1.00 98.38 182 GLU A C 1
ATOM 1436 O O . GLU A 1 182 ? 6.013 -4.049 2.172 1.00 98.38 182 GLU A O 1
ATOM 1441 N N . LEU A 1 183 ? 4.549 -2.358 2.261 1.00 98.56 183 LEU A N 1
ATOM 1442 C CA . LEU A 1 183 ? 3.418 -3.214 2.650 1.00 98.56 183 LEU A CA 1
ATOM 1443 C C . LEU A 1 183 ? 3.046 -4.204 1.534 1.00 98.56 183 LEU A C 1
ATOM 1445 O O . LEU A 1 183 ? 2.865 -5.395 1.794 1.00 98.56 183 LEU A O 1
ATOM 1449 N N . ALA A 1 184 ? 2.980 -3.740 0.284 1.00 98.25 184 ALA A N 1
ATOM 1450 C CA . ALA A 1 184 ? 2.716 -4.584 -0.877 1.00 98.25 184 ALA A CA 1
ATOM 1451 C C . ALA A 1 184 ? 3.834 -5.619 -1.077 1.00 98.25 184 ALA A C 1
ATOM 1453 O O . ALA A 1 184 ? 3.553 -6.803 -1.278 1.00 98.25 184 ALA A O 1
ATOM 1454 N N . ARG A 1 185 ? 5.102 -5.209 -0.934 1.00 97.62 185 ARG A N 1
ATOM 1455 C CA . ARG A 1 185 ? 6.263 -6.110 -0.961 1.00 97.62 185 ARG A CA 1
ATOM 1456 C C . ARG A 1 185 ? 6.168 -7.177 0.126 1.00 97.62 185 ARG A C 1
ATOM 1458 O O . ARG A 1 185 ? 6.363 -8.352 -0.174 1.00 97.62 185 ARG A O 1
ATOM 1465 N N . LYS A 1 186 ? 5.817 -6.802 1.360 1.00 97.56 186 LYS A N 1
ATOM 1466 C CA . LYS A 1 186 ? 5.609 -7.747 2.468 1.00 97.56 186 LYS A CA 1
ATOM 1467 C C . LYS A 1 186 ? 4.458 -8.717 2.191 1.00 97.56 186 LYS A C 1
ATOM 1469 O O . LYS A 1 186 ? 4.545 -9.883 2.558 1.00 97.56 186 LYS A O 1
ATOM 1474 N N . ALA A 1 187 ? 3.407 -8.269 1.504 1.00 97.75 187 ALA A N 1
ATOM 1475 C CA . ALA A 1 187 ? 2.319 -9.134 1.043 1.00 97.75 187 ALA A CA 1
ATOM 1476 C C . ALA A 1 187 ? 2.741 -10.064 -0.117 1.00 97.75 187 ALA A C 1
ATOM 1478 O O . ALA A 1 187 ? 1.973 -10.923 -0.544 1.00 97.75 187 ALA A O 1
ATOM 1479 N N . GLY A 1 188 ? 3.960 -9.908 -0.641 1.00 96.50 188 GLY A N 1
ATOM 1480 C CA . GLY A 1 188 ? 4.511 -10.697 -1.737 1.00 96.50 188 GLY A CA 1
ATOM 1481 C C . GLY A 1 188 ? 4.179 -10.150 -3.125 1.00 96.50 188 GLY A C 1
ATOM 1482 O O . GLY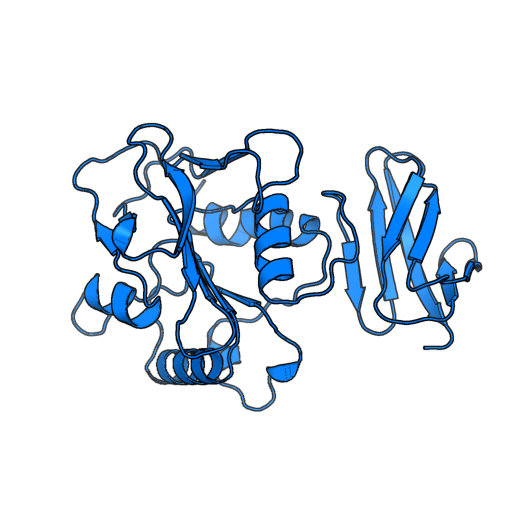 A 1 188 ? 4.349 -10.871 -4.111 1.00 96.50 188 GLY A O 1
ATOM 1483 N N . ALA A 1 189 ? 3.668 -8.921 -3.243 1.00 96.75 189 ALA A N 1
ATOM 1484 C CA . ALA A 1 189 ? 3.468 -8.277 -4.539 1.00 96.75 189 ALA A CA 1
ATOM 1485 C C . ALA A 1 189 ? 4.815 -7.994 -5.220 1.00 96.75 189 ALA A C 1
ATOM 1487 O O . ALA A 1 189 ? 5.818 -7.698 -4.568 1.00 96.75 189 ALA A O 1
ATOM 1488 N N . PHE A 1 190 ? 4.838 -8.099 -6.548 1.00 96.25 190 PHE A N 1
ATOM 1489 C CA . PHE A 1 190 ? 6.037 -7.826 -7.330 1.00 96.25 190 PHE A CA 1
ATOM 1490 C C . PHE A 1 190 ? 6.184 -6.318 -7.559 1.00 96.25 190 PHE A C 1
ATOM 1492 O O . PHE A 1 190 ? 5.293 -5.685 -8.122 1.00 96.25 190 PHE A O 1
ATOM 1499 N N . VAL A 1 191 ? 7.313 -5.750 -7.135 1.00 96.94 191 VAL A N 1
ATOM 1500 C CA . VAL A 1 191 ? 7.623 -4.320 -7.283 1.00 96.94 191 VAL A CA 1
ATOM 1501 C C . VAL A 1 191 ? 8.315 -4.087 -8.624 1.00 96.94 191 VAL A C 1
ATOM 1503 O O . VAL A 1 191 ? 9.425 -4.578 -8.840 1.00 96.94 191 VAL A O 1
ATOM 1506 N N . TYR A 1 192 ? 7.671 -3.323 -9.508 1.00 97.31 192 TYR A N 1
ATOM 1507 C CA . TYR A 1 192 ? 8.174 -3.017 -10.851 1.00 97.31 192 TYR A CA 1
ATOM 1508 C C . TYR A 1 192 ? 9.211 -1.890 -10.833 1.00 97.31 192 TYR A C 1
ATOM 1510 O O . TYR A 1 192 ? 10.198 -1.952 -11.565 1.00 97.31 192 TYR A O 1
ATOM 1518 N N . SER A 1 193 ? 9.027 -0.879 -9.981 1.00 95.69 193 SER A N 1
ATOM 1519 C CA . SER A 1 193 ? 9.991 0.209 -9.803 1.00 95.69 193 SER A CA 1
ATOM 1520 C C . SER A 1 193 ? 10.280 0.474 -8.331 1.00 95.69 193 SER A C 1
ATOM 1522 O O . SER A 1 193 ? 9.382 0.510 -7.493 1.00 95.69 193 SER A O 1
ATOM 1524 N N . GLU A 1 194 ? 11.556 0.696 -8.020 1.00 95.00 194 GLU A N 1
ATOM 1525 C CA . GLU A 1 194 ? 11.978 1.141 -6.689 1.00 95.00 194 GLU A CA 1
ATOM 1526 C C . GLU A 1 194 ? 11.831 2.660 -6.515 1.00 95.00 194 GLU A C 1
ATOM 1528 O O . GLU A 1 194 ? 11.849 3.142 -5.385 1.00 95.00 194 GLU A O 1
ATOM 1533 N N . THR A 1 195 ? 11.639 3.422 -7.597 1.00 92.56 195 THR A N 1
ATOM 1534 C CA . THR A 1 195 ? 11.425 4.875 -7.525 1.00 92.56 195 THR A CA 1
ATOM 1535 C C . THR A 1 195 ? 9.984 5.215 -7.147 1.00 92.56 195 THR A C 1
ATOM 1537 O O . THR A 1 195 ? 9.085 4.383 -7.270 1.00 92.56 195 THR A O 1
ATOM 1540 N N . ASP A 1 196 ? 9.760 6.437 -6.666 1.00 90.81 196 ASP A N 1
ATOM 1541 C CA . ASP A 1 196 ? 8.428 6.951 -6.307 1.00 90.81 196 ASP A CA 1
ATOM 1542 C C . ASP A 1 196 ? 7.796 7.704 -7.492 1.00 90.81 196 ASP A C 1
ATOM 1544 O O . ASP A 1 196 ? 7.316 8.837 -7.375 1.00 90.81 196 ASP A O 1
ATOM 1548 N N . GLU A 1 197 ? 7.887 7.087 -8.670 1.00 93.38 197 GLU A N 1
ATOM 1549 C CA . GLU A 1 197 ? 7.408 7.613 -9.946 1.00 93.38 197 GLU A CA 1
ATOM 1550 C C . GLU A 1 197 ? 6.179 6.832 -10.433 1.00 93.38 197 GLU A C 1
ATOM 1552 O O . GLU A 1 197 ? 6.071 5.634 -10.147 1.00 93.38 197 GLU A O 1
ATOM 1557 N N . PRO A 1 198 ? 5.270 7.472 -11.192 1.00 94.06 198 PRO A N 1
ATOM 1558 C CA . PRO A 1 198 ? 4.090 6.801 -11.711 1.00 94.06 198 PRO A CA 1
ATOM 1559 C C . PRO A 1 198 ? 4.425 5.636 -12.642 1.00 94.06 198 PRO A C 1
ATOM 1561 O O . PRO A 1 198 ? 5.131 5.801 -13.645 1.00 94.06 198 PRO A O 1
ATOM 1564 N N . ILE A 1 199 ? 3.851 4.474 -12.335 1.00 94.44 199 ILE A N 1
ATOM 1565 C CA . ILE A 1 199 ? 3.917 3.286 -13.182 1.00 94.44 199 ILE A CA 1
ATOM 1566 C C . ILE A 1 199 ? 2.533 2.663 -13.344 1.00 94.44 199 ILE A C 1
ATOM 1568 O O . ILE A 1 199 ? 1.772 2.516 -12.393 1.00 94.44 199 ILE A O 1
ATOM 1572 N N . TYR A 1 200 ? 2.228 2.267 -14.571 1.00 92.88 200 TYR A N 1
ATOM 1573 C CA . TYR A 1 200 ? 1.059 1.476 -14.921 1.00 92.88 200 TYR A CA 1
ATOM 1574 C C . TYR A 1 200 ? 1.541 0.182 -15.569 1.00 92.88 200 TYR A C 1
ATOM 1576 O O . TYR A 1 200 ? 2.396 0.220 -16.449 1.00 92.88 200 TYR A O 1
ATOM 1584 N N . ALA A 1 201 ? 1.010 -0.963 -15.160 1.00 93.38 201 ALA A N 1
ATOM 1585 C CA . ALA A 1 201 ? 1.371 -2.243 -15.755 1.00 93.38 201 ALA A CA 1
ATOM 1586 C C . ALA A 1 201 ? 0.163 -3.175 -15.783 1.00 93.38 201 ALA A C 1
ATOM 1588 O O . ALA A 1 201 ? -0.569 -3.290 -14.805 1.00 93.38 201 ALA A O 1
ATOM 1589 N N . ASN A 1 202 ? -0.023 -3.863 -16.903 1.00 91.19 202 ASN A N 1
ATOM 1590 C CA . ASN A 1 202 ? -0.972 -4.959 -17.038 1.00 91.19 202 ASN A CA 1
ATOM 1591 C C . ASN A 1 202 ? -0.339 -6.089 -17.869 1.00 91.19 202 ASN A C 1
ATOM 1593 O O . ASN A 1 202 ? 0.848 -6.049 -18.194 1.00 91.19 202 ASN A O 1
ATOM 1597 N N . ARG A 1 203 ? -1.130 -7.104 -18.233 1.00 88.12 203 ARG A N 1
ATOM 1598 C CA . ARG A 1 203 ? -0.654 -8.277 -18.989 1.00 88.12 203 ARG A CA 1
ATOM 1599 C C . ARG A 1 203 ? -0.088 -7.979 -20.386 1.00 88.12 203 ARG A C 1
ATOM 1601 O O . ARG A 1 203 ? 0.530 -8.856 -20.973 1.00 88.12 203 ARG A O 1
ATOM 1608 N N . SER A 1 204 ? -0.344 -6.801 -20.954 1.00 91.56 204 SER A N 1
ATOM 1609 C CA . SER A 1 204 ? 0.025 -6.466 -22.339 1.00 91.56 204 SER A CA 1
ATOM 1610 C C . SER A 1 204 ? 0.827 -5.175 -22.470 1.00 91.56 204 SER A C 1
ATOM 1612 O O . SER A 1 204 ? 1.516 -4.993 -23.473 1.00 91.56 204 SER A O 1
ATOM 1614 N N . MET A 1 205 ? 0.741 -4.271 -21.494 1.00 94.94 205 MET A N 1
ATOM 1615 C CA . MET A 1 205 ? 1.334 -2.942 -21.575 1.00 94.94 205 MET A CA 1
ATOM 1616 C C . MET A 1 205 ? 1.960 -2.493 -20.262 1.00 94.94 205 MET A C 1
ATOM 1618 O O . MET A 1 205 ? 1.465 -2.808 -19.180 1.00 94.94 205 MET A O 1
ATOM 1622 N N . ILE A 1 206 ? 3.008 -1.677 -20.383 1.00 96.50 206 ILE A N 1
ATOM 1623 C CA . ILE A 1 206 ? 3.616 -0.943 -19.273 1.00 96.50 206 ILE A CA 1
ATOM 1624 C C . ILE A 1 206 ? 3.713 0.532 -19.654 1.00 96.50 206 ILE A C 1
ATOM 1626 O O . ILE A 1 206 ? 4.203 0.867 -20.728 1.00 96.50 206 ILE A O 1
ATOM 1630 N N . GLY A 1 207 ? 3.268 1.417 -18.774 1.00 96.62 207 GLY A N 1
ATOM 1631 C CA . GLY A 1 207 ? 3.502 2.850 -18.847 1.00 96.62 207 GLY A CA 1
ATOM 1632 C C . GLY A 1 207 ? 4.390 3.304 -17.703 1.00 96.62 207 GLY A C 1
ATOM 1633 O O . GLY A 1 207 ? 4.146 2.936 -16.559 1.00 96.62 207 GLY A O 1
ATOM 1634 N N . TYR A 1 208 ? 5.409 4.100 -18.001 1.00 96.75 208 TYR A N 1
ATOM 1635 C CA . TYR A 1 208 ? 6.328 4.624 -17.000 1.00 96.75 208 TYR A CA 1
ATOM 1636 C C . TYR A 1 208 ? 6.619 6.093 -17.310 1.00 96.75 208 TYR A C 1
ATOM 1638 O O . TYR A 1 208 ? 7.139 6.416 -18.378 1.00 96.75 208 TYR A O 1
ATOM 1646 N N . PHE A 1 209 ? 6.250 6.973 -16.380 1.00 96.19 209 PHE A N 1
ATOM 1647 C CA . PHE A 1 209 ? 6.541 8.399 -16.432 1.00 96.19 209 PHE A CA 1
ATOM 1648 C C . PHE A 1 209 ? 7.718 8.765 -15.522 1.00 96.19 209 PHE A C 1
ATOM 1650 O O . PHE A 1 209 ? 7.775 8.324 -14.374 1.00 96.19 209 PHE A O 1
ATOM 1657 N N . SER A 1 210 ? 8.617 9.627 -15.996 1.00 95.69 210 SER A N 1
ATOM 1658 C CA . SER A 1 210 ? 9.682 10.209 -15.177 1.00 95.69 210 SER A CA 1
ATOM 1659 C C . SER A 1 210 ? 9.695 11.730 -15.291 1.00 95.69 210 SER A C 1
ATOM 1661 O O . SER A 1 210 ? 9.969 12.279 -16.354 1.00 95.69 210 SER A O 1
ATOM 1663 N N . HIS A 1 211 ? 9.454 12.414 -14.168 1.00 93.75 211 HIS A N 1
ATOM 1664 C CA . HIS A 1 211 ? 9.535 13.877 -14.095 1.00 93.75 211 HIS A CA 1
ATOM 1665 C C . HIS A 1 211 ? 10.988 14.364 -14.183 1.00 93.75 211 HIS A C 1
ATOM 1667 O O . HIS A 1 211 ? 11.312 15.264 -14.947 1.00 93.75 211 HIS A O 1
ATOM 1673 N N . THR A 1 212 ? 11.893 13.740 -13.425 1.00 94.56 212 THR A N 1
ATOM 1674 C CA . THR A 1 212 ? 13.296 14.175 -13.337 1.00 94.56 212 THR A CA 1
ATOM 1675 C C . THR A 1 212 ? 14.172 13.636 -14.468 1.00 94.56 212 THR A C 1
ATOM 1677 O O . THR A 1 212 ? 15.251 14.174 -14.711 1.00 94.56 212 THR A O 1
ATOM 1680 N N . GLY A 1 213 ? 13.735 12.581 -15.160 1.00 95.12 213 GLY A N 1
ATOM 1681 C CA . GLY A 1 213 ? 14.524 11.896 -16.176 1.00 95.12 213 GLY A CA 1
ATOM 1682 C C . GLY A 1 213 ? 15.714 11.113 -15.608 1.00 95.12 213 GLY A C 1
ATOM 1683 O O . GLY A 1 213 ? 15.843 10.864 -14.403 1.00 95.12 213 GLY A O 1
ATOM 1684 N N . GLY A 1 214 ? 16.614 10.707 -16.498 1.00 97.00 214 GLY A N 1
ATOM 1685 C CA . GLY A 1 214 ? 17.804 9.915 -16.208 1.00 97.00 214 GLY A CA 1
ATOM 1686 C C . GLY A 1 214 ? 17.586 8.407 -16.333 1.00 97.00 214 GLY A C 1
ATOM 1687 O O . GLY A 1 214 ? 16.615 7.928 -16.920 1.00 97.00 214 GLY A O 1
ATOM 1688 N N . LYS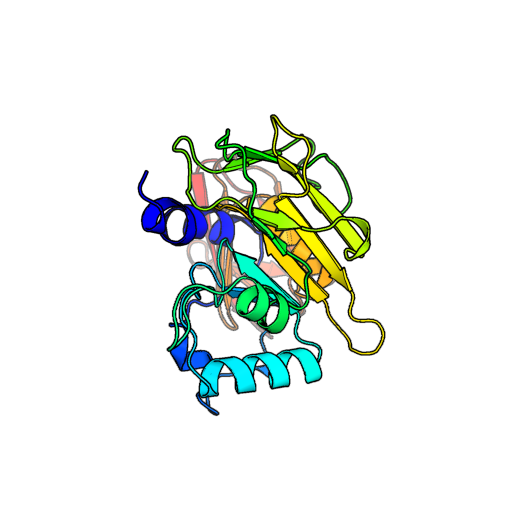 A 1 215 ? 18.531 7.636 -15.788 1.00 97.00 215 LYS A N 1
ATOM 1689 C CA . LYS A 1 215 ? 18.510 6.170 -15.863 1.00 97.00 215 LYS A CA 1
ATOM 1690 C C . LYS A 1 215 ? 17.514 5.588 -14.867 1.00 97.00 215 LYS A C 1
ATOM 1692 O O . LYS A 1 215 ? 17.487 6.005 -13.708 1.00 97.00 215 LYS A O 1
ATOM 1697 N N . ARG A 1 216 ? 16.730 4.607 -15.307 1.00 96.69 216 ARG A N 1
ATOM 1698 C CA . ARG A 1 216 ? 15.788 3.836 -14.488 1.00 96.69 216 ARG A CA 1
ATOM 1699 C C . ARG A 1 216 ? 15.936 2.354 -14.772 1.00 96.69 216 ARG A C 1
ATOM 1701 O O . ARG A 1 216 ? 16.317 1.958 -15.871 1.00 96.69 216 ARG A O 1
ATOM 1708 N N . VAL A 1 217 ? 15.611 1.545 -13.772 1.00 97.00 217 VAL A N 1
ATOM 1709 C CA . VAL A 1 217 ? 15.532 0.096 -13.925 1.00 97.00 217 VAL A CA 1
ATOM 1710 C C . VAL A 1 217 ? 14.093 -0.319 -13.708 1.00 97.00 217 VAL A C 1
ATOM 1712 O O . VAL A 1 217 ? 13.592 -0.245 -12.588 1.00 97.00 217 VAL A O 1
ATOM 1715 N N . LEU A 1 218 ? 13.456 -0.766 -14.783 1.00 97.25 218 LEU A N 1
ATOM 1716 C CA . LEU A 1 218 ? 12.160 -1.416 -14.727 1.00 97.25 218 LEU A CA 1
ATOM 1717 C C . LEU A 1 218 ? 12.380 -2.902 -14.440 1.00 97.25 218 LEU A C 1
ATOM 1719 O O . LEU A 1 218 ? 13.165 -3.559 -15.124 1.00 97.25 218 LEU A O 1
ATOM 1723 N N . LYS A 1 219 ? 11.701 -3.426 -13.425 1.00 97.31 219 LYS A N 1
ATOM 1724 C CA . LYS A 1 219 ? 11.647 -4.854 -13.117 1.00 97.31 219 LYS A CA 1
ATOM 1725 C C . LYS A 1 219 ? 10.343 -5.435 -13.644 1.00 97.31 219 LYS A C 1
ATOM 1727 O O . LYS A 1 219 ? 9.310 -4.774 -13.587 1.00 97.31 219 LYS A O 1
ATOM 1732 N N . VAL A 1 220 ? 10.383 -6.680 -14.094 1.00 95.06 220 VAL A N 1
ATOM 1733 C CA . VAL A 1 220 ? 9.220 -7.441 -14.563 1.00 95.06 220 VAL A CA 1
ATOM 1734 C C . VAL A 1 220 ? 9.328 -8.902 -14.102 1.00 95.06 220 VAL A C 1
ATOM 1736 O O . VAL A 1 220 ? 10.441 -9.403 -13.938 1.00 95.06 220 VAL A O 1
ATOM 1739 N N . PRO A 1 221 ? 8.204 -9.600 -13.857 1.00 92.75 221 PRO A N 1
ATOM 1740 C CA . PRO A 1 221 ? 8.207 -10.974 -13.346 1.00 92.75 221 PRO A CA 1
ATOM 1741 C C . PRO A 1 221 ? 8.334 -12.048 -14.445 1.00 92.75 221 PRO A C 1
ATOM 1743 O O . PRO A 1 221 ? 8.042 -13.214 -14.192 1.00 92.75 221 PRO A O 1
ATOM 1746 N N . TYR A 1 222 ? 8.713 -11.664 -15.662 1.00 91.62 222 TYR A N 1
ATOM 1747 C CA . TYR A 1 222 ? 8.805 -12.526 -16.841 1.00 91.62 222 TYR A CA 1
ATOM 1748 C C . TYR A 1 222 ? 10.010 -12.124 -17.697 1.00 91.62 222 TYR A C 1
ATO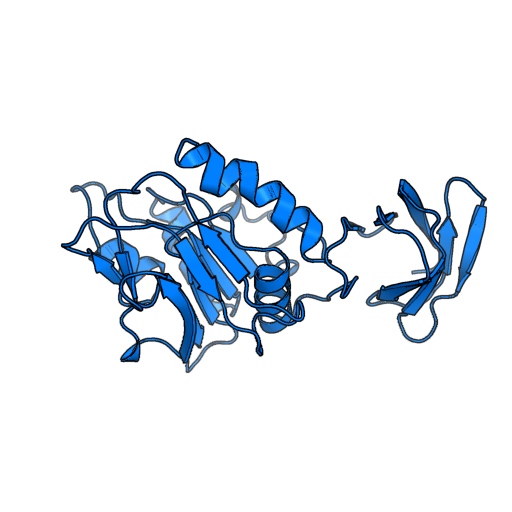M 1750 O O . TYR A 1 222 ? 10.547 -11.031 -17.536 1.00 91.62 222 TYR A O 1
ATOM 1758 N N . GLU A 1 223 ? 10.408 -12.997 -18.618 1.00 92.00 223 GLU A N 1
ATOM 1759 C CA . GLU A 1 223 ? 11.416 -12.717 -19.647 1.00 92.00 223 GLU A CA 1
ATOM 1760 C C . GLU A 1 223 ? 10.739 -12.340 -20.976 1.00 92.00 223 GLU A C 1
ATOM 1762 O O . GLU A 1 223 ? 9.524 -12.470 -21.119 1.00 92.00 223 GLU A O 1
ATOM 1767 N N . GLY A 1 224 ? 11.513 -11.861 -21.953 1.00 92.62 224 GLY A N 1
ATOM 1768 C CA . GLY A 1 224 ? 11.008 -11.506 -23.283 1.00 92.62 224 GLY A CA 1
ATOM 1769 C C . GLY A 1 224 ? 11.499 -10.140 -23.746 1.00 92.62 224 GLY A C 1
ATOM 1770 O O . GLY A 1 224 ? 12.647 -9.760 -23.503 1.00 92.62 224 GLY A O 1
ATOM 1771 N N . LYS A 1 225 ? 10.637 -9.386 -24.432 1.00 95.50 225 LYS A N 1
ATOM 1772 C CA . LYS A 1 225 ? 10.954 -8.042 -24.922 1.00 95.50 225 LYS A CA 1
ATOM 1773 C C . LYS A 1 225 ? 9.865 -7.034 -24.586 1.00 95.50 225 LYS A C 1
ATOM 1775 O O . LYS A 1 225 ? 8.682 -7.358 -24.531 1.00 95.50 225 LYS A O 1
ATOM 1780 N N . LEU A 1 226 ? 10.270 -5.777 -24.454 1.00 96.31 226 LEU A N 1
ATOM 1781 C CA . LEU A 1 226 ? 9.375 -4.625 -24.440 1.00 96.31 226 LEU A CA 1
ATOM 1782 C C . LEU A 1 226 ? 9.599 -3.802 -25.707 1.00 96.31 226 LEU A C 1
ATOM 1784 O O . LEU A 1 226 ? 10.731 -3.435 -26.006 1.00 96.31 226 LEU A O 1
ATOM 1788 N N . MET A 1 227 ? 8.535 -3.469 -26.431 1.00 97.25 227 MET A N 1
ATOM 1789 C CA . MET A 1 227 ? 8.600 -2.520 -27.543 1.00 97.25 227 MET A CA 1
ATOM 1790 C C . MET A 1 227 ? 7.987 -1.192 -27.125 1.00 97.25 227 MET A C 1
ATOM 1792 O O . MET A 1 227 ? 6.802 -1.126 -26.803 1.00 97.25 227 MET A O 1
ATOM 1796 N N . GLU A 1 228 ? 8.778 -0.124 -27.177 1.00 97.12 228 GLU A N 1
ATOM 1797 C CA . GLU A 1 228 ? 8.292 1.233 -26.951 1.00 97.12 228 GLU A CA 1
ATOM 1798 C C . GLU A 1 228 ? 7.357 1.661 -28.094 1.00 97.12 228 GLU A C 1
ATOM 1800 O O . GLU A 1 228 ? 7.715 1.629 -29.273 1.00 97.12 228 GLU A O 1
ATOM 1805 N N . LEU A 1 229 ? 6.140 2.084 -27.753 1.00 95.88 229 LEU A N 1
ATOM 1806 C CA . LEU A 1 229 ? 5.078 2.353 -28.720 1.00 95.88 229 LEU A CA 1
ATOM 1807 C C . LEU A 1 229 ? 5.386 3.518 -29.661 1.00 95.88 229 LEU A C 1
ATOM 1809 O O . LEU A 1 229 ? 5.016 3.445 -30.838 1.00 95.88 229 LEU A O 1
ATOM 1813 N N . TYR A 1 230 ? 6.046 4.560 -29.154 1.00 92.94 230 TYR A N 1
ATOM 1814 C CA . TYR A 1 230 ? 6.330 5.788 -29.898 1.00 92.94 230 TYR A CA 1
ATOM 1815 C C . TYR A 1 230 ? 7.507 5.630 -30.862 1.00 92.94 230 TYR A C 1
ATOM 1817 O O . TYR A 1 230 ? 7.431 6.053 -32.010 1.00 92.94 230 TYR A O 1
ATOM 1825 N N . THR A 1 231 ? 8.590 5.003 -30.402 1.00 95.50 231 THR A N 1
ATOM 1826 C CA . THR A 1 231 ? 9.861 4.910 -31.139 1.00 95.50 231 THR A CA 1
ATOM 1827 C C . THR A 1 231 ? 10.018 3.589 -31.888 1.00 95.50 231 THR A C 1
ATOM 1829 O O . THR A 1 231 ? 10.903 3.472 -32.731 1.00 95.50 231 THR A O 1
ATOM 1832 N N . LYS A 1 232 ? 9.188 2.586 -31.562 1.00 96.00 232 LYS A N 1
ATOM 1833 C CA . LYS A 1 232 ? 9.326 1.180 -31.982 1.00 96.00 232 LYS A CA 1
ATOM 1834 C C . LYS A 1 232 ? 10.631 0.523 -31.534 1.00 96.00 232 LYS A C 1
ATOM 1836 O O . LYS A 1 232 ? 10.966 -0.559 -32.005 1.00 96.00 232 LYS A O 1
ATOM 1841 N N . LYS A 1 233 ? 11.364 1.147 -30.609 1.00 96.38 233 LYS A N 1
ATOM 1842 C CA . LYS A 1 233 ? 12.583 0.574 -30.050 1.00 96.38 233 LYS A CA 1
ATOM 1843 C C . LYS A 1 233 ? 12.235 -0.636 -29.187 1.00 96.38 233 LYS A C 1
ATOM 1845 O O . LYS A 1 233 ? 11.384 -0.549 -28.303 1.00 96.38 233 LYS A O 1
ATOM 1850 N N . GLU A 1 234 ? 12.923 -1.745 -29.432 1.00 96.69 234 GLU A N 1
ATOM 1851 C CA . GLU A 1 234 ? 12.836 -2.943 -28.603 1.00 96.69 234 GLU A CA 1
ATOM 1852 C C . GLU A 1 234 ? 13.882 -2.912 -27.487 1.00 96.69 234 GLU A C 1
ATOM 1854 O O . GLU A 1 234 ? 15.022 -2.481 -27.673 1.00 96.69 234 GLU A O 1
ATOM 1859 N N . TYR A 1 235 ? 13.478 -3.413 -26.330 1.00 96.62 235 TYR A N 1
ATOM 1860 C CA . TYR A 1 235 ? 14.295 -3.591 -25.148 1.00 96.62 235 TYR A CA 1
ATOM 1861 C C . TYR A 1 235 ? 14.221 -5.062 -24.751 1.00 96.62 235 TYR A C 1
ATOM 1863 O O . TYR A 1 235 ? 13.128 -5.592 -24.545 1.00 96.62 235 TYR A O 1
ATOM 1871 N N . LEU A 1 236 ? 15.374 -5.720 -24.659 1.00 96.19 236 LEU A N 1
ATOM 1872 C CA . LEU A 1 236 ? 15.453 -7.073 -24.122 1.00 96.19 236 LEU A CA 1
ATOM 1873 C C . LEU A 1 236 ? 15.247 -7.025 -22.605 1.00 96.19 236 LEU A C 1
ATOM 1875 O O . LEU A 1 236 ? 15.787 -6.143 -21.932 1.00 96.19 236 LEU A O 1
ATOM 1879 N N . ILE A 1 237 ? 14.463 -7.964 -22.089 1.00 95.75 237 ILE A N 1
ATOM 1880 C CA . ILE A 1 237 ? 14.371 -8.217 -20.658 1.00 95.75 237 ILE A CA 1
ATOM 1881 C C . ILE A 1 237 ? 15.493 -9.192 -20.304 1.00 95.75 237 ILE A C 1
ATOM 1883 O O . ILE A 1 237 ? 15.577 -10.271 -20.883 1.00 95.75 237 ILE A O 1
ATOM 1887 N N . GLU A 1 238 ? 16.374 -8.783 -19.394 1.00 94.31 238 GLU A N 1
ATOM 1888 C CA . GLU A 1 238 ? 17.493 -9.599 -18.922 1.00 94.31 238 GLU A CA 1
ATOM 1889 C C . GLU A 1 238 ? 17.345 -9.841 -17.419 1.00 94.31 238 GLU A C 1
ATOM 1891 O O . GLU A 1 238 ? 17.473 -8.910 -16.616 1.00 94.31 238 GLU A O 1
ATOM 1896 N N . ASN A 1 239 ? 17.086 -11.091 -17.027 1.00 94.38 239 ASN A N 1
ATOM 1897 C CA . ASN A 1 239 ? 16.852 -11.486 -15.632 1.00 94.38 239 ASN A CA 1
ATOM 1898 C C . ASN A 1 239 ? 15.723 -10.662 -14.984 1.00 94.38 239 ASN A C 1
ATOM 1900 O O . ASN A 1 239 ? 15.884 -10.111 -13.887 1.00 94.38 239 ASN A O 1
ATOM 1904 N N . GLY A 1 240 ? 14.611 -10.505 -15.705 1.00 95.06 240 GLY A N 1
ATOM 1905 C CA . GLY A 1 240 ? 13.460 -9.709 -15.282 1.00 95.06 240 GLY A CA 1
ATOM 1906 C C . GLY A 1 240 ? 13.739 -8.208 -15.151 1.00 95.06 240 GLY A C 1
ATOM 1907 O O . GLY A 1 240 ? 13.082 -7.530 -14.358 1.00 95.06 240 GLY A O 1
ATOM 1908 N N . ARG A 1 241 ? 14.742 -7.661 -15.853 1.00 97.06 241 ARG A N 1
ATOM 1909 C CA . ARG A 1 241 ? 15.125 -6.241 -15.759 1.00 97.06 241 ARG A CA 1
ATOM 1910 C C . ARG A 1 241 ? 15.289 -5.599 -17.126 1.00 97.06 241 ARG A C 1
ATOM 1912 O O . ARG A 1 241 ? 15.797 -6.210 -18.059 1.00 97.06 241 ARG A O 1
ATOM 1919 N N . VAL A 1 242 ? 14.925 -4.322 -17.201 1.00 96.88 242 VAL A N 1
ATOM 1920 C CA . VAL A 1 242 ? 15.118 -3.463 -18.369 1.00 96.88 242 VAL A CA 1
ATOM 1921 C C . VAL A 1 242 ? 15.715 -2.132 -17.925 1.00 96.88 242 VAL A C 1
ATOM 1923 O O . VAL A 1 242 ? 15.155 -1.435 -17.075 1.00 96.88 242 VAL A O 1
ATOM 1926 N N . ASN A 1 243 ? 16.855 -1.768 -18.510 1.00 96.75 243 ASN A N 1
ATOM 1927 C CA . ASN A 1 243 ? 17.472 -0.462 -18.298 1.00 96.75 243 ASN A CA 1
ATOM 1928 C C . ASN A 1 243 ? 16.859 0.557 -19.261 1.00 96.75 243 ASN A C 1
ATOM 1930 O O . ASN A 1 243 ? 16.920 0.396 -20.481 1.00 96.75 243 ASN A O 1
ATOM 1934 N N . LEU A 1 244 ? 16.282 1.614 -18.701 1.00 96.62 244 LEU A N 1
ATOM 1935 C CA . LEU A 1 244 ? 15.612 2.679 -19.432 1.00 96.62 244 LEU A CA 1
ATOM 1936 C C . LEU A 1 244 ? 16.337 4.003 -19.205 1.00 96.62 244 LEU A C 1
ATOM 1938 O O . LEU A 1 244 ? 16.885 4.260 -18.133 1.00 96.62 244 LEU A O 1
ATOM 1942 N N . GLU A 1 245 ? 16.305 4.855 -20.218 1.00 97.00 245 GLU A N 1
ATOM 1943 C CA . GLU A 1 245 ? 16.782 6.228 -20.136 1.00 97.00 245 GLU A CA 1
ATOM 1944 C C . GLU A 1 245 ? 15.621 7.156 -20.464 1.00 97.00 245 GLU A C 1
ATOM 1946 O O . GLU A 1 245 ? 14.942 6.964 -21.476 1.00 97.00 245 GLU A O 1
ATOM 1951 N N . PHE A 1 246 ? 15.397 8.118 -19.574 1.00 97.38 246 PHE A N 1
ATOM 1952 C CA . PHE A 1 246 ? 14.335 9.104 -19.669 1.00 97.38 246 PHE A CA 1
ATOM 1953 C C . PHE A 1 246 ? 14.916 10.508 -19.818 1.00 97.38 246 PHE A C 1
ATOM 1955 O O . P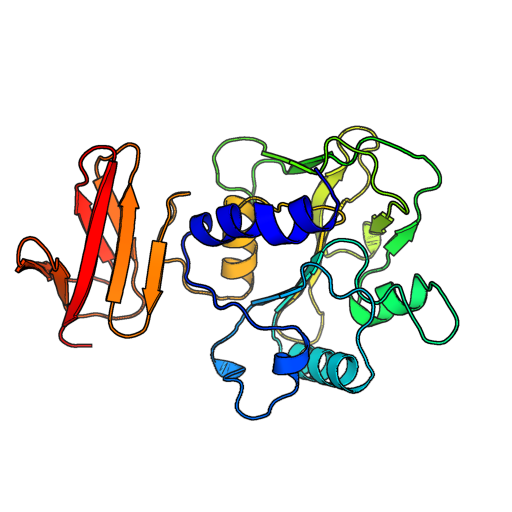HE A 1 246 ? 15.901 10.866 -19.168 1.00 97.38 246 PHE A O 1
ATOM 1962 N N . LYS A 1 247 ? 14.267 11.339 -20.622 1.00 97.00 247 LYS A N 1
ATOM 1963 C CA . LYS A 1 247 ? 14.351 12.795 -20.519 1.00 97.00 247 LYS A CA 1
ATOM 1964 C C . LYS A 1 247 ? 13.480 13.273 -19.345 1.00 97.00 247 LYS A C 1
ATOM 1966 O O . LYS A 1 247 ? 12.593 12.534 -18.915 1.00 97.00 247 LYS A O 1
ATOM 1971 N N . PRO A 1 248 ? 13.717 14.484 -18.813 1.00 96.94 248 PRO A N 1
ATOM 1972 C CA . PRO A 1 248 ? 12.767 15.115 -17.905 1.00 96.94 248 PRO A CA 1
ATOM 1973 C C . PRO A 1 248 ? 11.378 15.207 -18.546 1.00 96.94 248 PRO A C 1
ATOM 1975 O O . PRO A 1 248 ? 11.275 15.462 -19.749 1.00 96.94 248 PRO A O 1
ATOM 1978 N N . ASP A 1 249 ? 10.344 14.986 -17.740 1.00 96.19 249 ASP A N 1
ATOM 1979 C CA . ASP A 1 249 ? 8.934 14.973 -18.149 1.00 96.19 249 ASP A CA 1
ATOM 1980 C C . ASP A 1 249 ? 8.604 14.011 -19.305 1.00 96.19 249 ASP A C 1
ATOM 1982 O O . ASP A 1 249 ? 7.756 14.293 -20.154 1.00 96.19 249 ASP A O 1
ATOM 1986 N N . GLU A 1 250 ? 9.255 12.845 -19.348 1.00 96.69 250 GLU A N 1
ATOM 1987 C CA . GLU A 1 250 ? 9.018 11.842 -20.387 1.00 96.69 250 GLU A CA 1
ATOM 1988 C C . GLU A 1 250 ? 8.111 10.704 -19.903 1.00 96.69 250 GLU A C 1
ATOM 1990 O O . GLU A 1 250 ? 8.344 10.080 -18.865 1.00 96.69 250 GLU A O 1
ATOM 1995 N N . MET A 1 251 ? 7.104 10.386 -20.720 1.00 95.81 251 MET A N 1
ATOM 1996 C CA . MET A 1 251 ? 6.301 9.170 -20.612 1.00 95.81 251 MET A CA 1
ATOM 1997 C C . MET A 1 251 ? 6.762 8.155 -21.653 1.00 95.81 251 MET A C 1
ATOM 1999 O O . MET A 1 251 ? 6.767 8.448 -22.850 1.00 95.81 251 MET A O 1
ATOM 2003 N N . LYS A 1 252 ? 7.055 6.932 -21.215 1.00 97.06 252 LYS A N 1
ATOM 2004 C CA . LYS A 1 252 ? 7.259 5.790 -22.108 1.00 97.06 252 LYS A CA 1
ATOM 2005 C C . LYS A 1 252 ? 6.115 4.801 -21.958 1.00 97.06 252 LYS A C 1
ATOM 2007 O O . LYS A 1 252 ? 5.733 4.440 -20.847 1.00 97.06 252 LYS A O 1
ATOM 2012 N N . LEU A 1 253 ? 5.579 4.358 -23.092 1.00 97.38 253 LEU A N 1
ATOM 2013 C CA . LEU A 1 253 ? 4.596 3.282 -23.172 1.00 97.38 253 LEU A CA 1
ATOM 2014 C C . LEU A 1 253 ? 5.215 2.101 -23.908 1.00 97.38 253 LEU A C 1
ATOM 2016 O O . LEU A 1 253 ? 5.760 2.271 -24.996 1.00 97.38 253 LEU A O 1
ATOM 2020 N N . PHE A 1 254 ? 5.082 0.914 -23.339 1.00 97.38 254 PHE A N 1
ATOM 2021 C CA . PHE A 1 254 ? 5.622 -0.329 -23.861 1.00 97.38 254 PHE A CA 1
ATOM 2022 C C . PHE A 1 254 ? 4.504 -1.336 -24.102 1.00 97.38 254 PHE A C 1
ATOM 2024 O O . PHE A 1 254 ? 3.579 -1.439 -23.297 1.00 97.38 254 PHE A O 1
ATOM 2031 N N . VAL A 1 255 ? 4.625 -2.107 -25.179 1.00 96.62 255 VAL A N 1
ATOM 2032 C CA . VAL A 1 255 ? 3.893 -3.364 -25.378 1.00 96.62 255 VAL A CA 1
ATOM 2033 C C . VAL A 1 255 ? 4.834 -4.522 -25.076 1.00 96.62 255 VAL A C 1
ATOM 2035 O O . VAL A 1 255 ? 6.003 -4.492 -25.466 1.00 96.62 255 VAL A O 1
ATOM 2038 N N . ILE A 1 256 ? 4.321 -5.532 -24.381 1.00 94.00 256 ILE A N 1
ATOM 2039 C CA . ILE A 1 256 ? 5.061 -6.749 -24.043 1.00 94.00 256 ILE A CA 1
ATOM 2040 C C . ILE A 1 256 ? 5.043 -7.683 -25.260 1.00 94.00 256 ILE A C 1
ATOM 2042 O O . ILE A 1 256 ? 3.976 -7.987 -25.793 1.00 94.00 256 ILE A O 1
ATOM 2046 N N . ILE A 1 257 ? 6.218 -8.124 -25.713 1.00 89.12 257 ILE A N 1
ATOM 2047 C CA . ILE A 1 257 ? 6.394 -9.021 -26.861 1.00 89.12 257 ILE A CA 1
ATOM 2048 C C . ILE A 1 257 ? 7.101 -10.297 -26.396 1.00 89.12 257 ILE A C 1
ATOM 2050 O O . ILE A 1 257 ? 8.231 -10.242 -25.910 1.00 89.12 257 ILE A O 1
ATOM 2054 N N . GLY A 1 258 ? 6.456 -11.446 -26.615 1.00 70.62 258 GLY A N 1
ATOM 2055 C CA . GLY A 1 258 ? 7.043 -12.766 -26.357 1.00 70.62 258 GLY A CA 1
ATOM 2056 C C . GLY A 1 258 ? 7.002 -13.221 -24.895 1.00 70.62 258 GLY A C 1
ATOM 2057 O O . GLY A 1 258 ? 7.952 -13.867 -24.462 1.00 70.62 258 GLY A O 1
ATOM 2058 N N . GLY A 1 259 ? 5.939 -12.863 -24.167 1.00 56.38 259 GLY A N 1
ATOM 2059 C CA . GLY A 1 259 ? 5.603 -13.421 -22.849 1.00 56.38 259 GLY A CA 1
ATOM 2060 C C . GLY A 1 259 ? 4.611 -14.574 -22.930 1.00 56.38 259 GLY A C 1
ATOM 2061 O O . GLY A 1 259 ? 3.906 -14.667 -23.963 1.00 56.38 259 GLY A O 1
#

Foldseek 3Di:
DDQCCFLPVVLVLQQQQLQAADDDDDLCCLLDPPPPLVVALEDEARDQQDDDPSSQVSLVVSVQQQRAYEYEAHHQQQDPVGGDQVRVCSSQVFAKDWDPDFDDFKKWFADDLLAPVPGIDIDFDPDTDPRFMATDVVQFPDQGIADPPPRGRAWTWHQDPPGHYIGIYGNGDDDHSSNVSSNCVSSVHDRQFPGSFGWHDDPWKIKTWAQQWAKGKTFAPDFAWKQWPPPRDIFGQDPRITIDTTDHGDMTMITGDDD